Protein AF-A0AAU9TTP4-F1 (afdb_monomer_lite)

Radius of gyration: 23.87 Å; chains: 1; bounding box: 58×59×67 Å

InterPro domains:
  IPR036188 FAD/NAD(P)-binding domain superfamily [G3DSA:3.50.50.60] (25-174)
  IPR036188 FAD/NAD(P)-binding domain superfamily [G3DSA:3.50.50.60] (175-225)
  IPR038884 Cilia- and flagella-associated protein 61 [PTHR21178] (28-261)

pLDDT: mean 82.34, std 16.8, range [27.64, 98.06]

Secondary structure (DSSP, 8-state):
---PPPPP--PPPTTSTT--PPPPPPPPPPPTTEE--SSHHHHHHHHHHHHHHHHHHTTSTT-SBTTBEEEEEESSHHHHHHHHHHHHTT--GGGEEEEEEPPPS-TTSPP--TTS-HHHHHHHHHHHHHTT-EEEEEEEEEEEEEETTEEEEEEEE-SS-EEEEEEEEEEEE------HHHHHHHHHTT--BSSSEEE-TTSB-SSTT-B--STTEEE-GGG--TT--GGGS-HHHHHHHHHHHHHHHH-TTTTTSTTS--TTTHHHHHHHHTT--

Organism: Euphydryas editha (NCBI:txid104508)

Structure (mmCIF, N/CA/C/O backbone):
data_AF-A0AAU9TTP4-F1
#
_entry.id   AF-A0AAU9TTP4-F1
#
loop_
_atom_site.group_PDB
_atom_site.id
_atom_site.type_symbol
_atom_site.label_atom_id
_atom_site.label_alt_id
_atom_site.label_comp_id
_atom_site.label_asym_id
_atom_site.label_entity_id
_atom_site.label_seq_id
_atom_site.pdbx_PDB_ins_code
_atom_site.Cartn_x
_atom_site.Cartn_y
_atom_site.Cartn_z
_atom_site.occupancy
_atom_site.B_iso_or_equiv
_atom_site.auth_seq_id
_atom_site.auth_comp_id
_atom_site.auth_asym_id
_atom_site.auth_atom_id
_atom_site.pdbx_PDB_model_num
ATOM 1 N N . MET A 1 1 ? 5.537 41.421 -28.639 1.00 40.50 1 MET A N 1
ATOM 2 C CA . MET A 1 1 ? 5.746 40.939 -27.256 1.00 40.50 1 MET A CA 1
ATOM 3 C C . MET A 1 1 ? 7.090 40.218 -27.230 1.00 40.50 1 MET A C 1
ATOM 5 O O . MET A 1 1 ? 7.222 39.185 -27.869 1.00 40.50 1 MET A O 1
ATOM 9 N N . ILE A 1 2 ? 8.128 40.834 -26.660 1.00 37.59 2 ILE A N 1
ATOM 10 C CA . ILE A 1 2 ? 9.509 40.324 -26.729 1.00 37.59 2 ILE A CA 1
ATOM 11 C C . ILE A 1 2 ? 9.681 39.268 -25.633 1.00 37.59 2 ILE A C 1
ATOM 13 O O . ILE A 1 2 ? 9.653 39.599 -24.449 1.00 37.59 2 ILE A O 1
ATOM 17 N N . ILE A 1 3 ? 9.834 38.003 -26.025 1.00 46.97 3 ILE A N 1
ATOM 18 C CA . ILE A 1 3 ? 10.115 36.896 -25.104 1.00 46.97 3 ILE A CA 1
ATOM 19 C C . ILE A 1 3 ? 11.542 37.085 -24.577 1.00 46.97 3 ILE A C 1
ATOM 21 O O . ILE A 1 3 ? 12.516 36.937 -25.317 1.00 46.97 3 ILE A O 1
ATOM 25 N N . ARG A 1 4 ? 11.680 37.451 -23.299 1.00 46.69 4 ARG A N 1
ATOM 26 C CA . ARG A 1 4 ? 12.986 37.510 -22.631 1.00 46.69 4 ARG A CA 1
ATOM 27 C C . ARG A 1 4 ? 13.498 36.082 -22.449 1.00 46.69 4 ARG A C 1
ATOM 29 O O . ARG A 1 4 ? 12.871 35.295 -21.745 1.00 46.69 4 ARG A O 1
ATOM 36 N N . LYS A 1 5 ? 14.637 35.751 -23.068 1.00 50.56 5 LYS A N 1
ATOM 37 C CA . LYS A 1 5 ? 15.370 34.513 -22.768 1.00 50.56 5 LYS A CA 1
ATOM 38 C C . LYS A 1 5 ? 15.702 34.501 -21.272 1.00 50.56 5 LYS A C 1
ATOM 40 O O . LYS A 1 5 ? 16.297 35.455 -20.769 1.00 50.56 5 LYS A O 1
ATOM 45 N N . GLY A 1 6 ? 15.286 33.447 -20.568 1.00 51.38 6 GLY A N 1
ATOM 46 C CA . GLY A 1 6 ? 15.686 33.212 -19.182 1.00 51.38 6 GLY A CA 1
ATOM 47 C C . GLY A 1 6 ? 17.210 33.153 -19.068 1.00 51.38 6 GLY A C 1
ATOM 48 O O . GLY A 1 6 ? 17.890 32.749 -20.014 1.00 51.38 6 GLY A O 1
ATOM 49 N N . LYS A 1 7 ? 17.755 33.599 -17.931 1.00 55.38 7 LYS A N 1
ATOM 50 C CA . LYS A 1 7 ? 19.196 33.509 -17.660 1.00 55.38 7 LYS A CA 1
ATOM 51 C C . LYS A 1 7 ? 19.642 32.040 -17.778 1.00 55.38 7 LYS A C 1
ATOM 53 O O . LYS A 1 7 ? 18.901 31.170 -17.318 1.00 55.38 7 LYS A O 1
ATOM 58 N N . PRO A 1 8 ? 20.811 31.747 -18.372 1.00 53.69 8 PRO A N 1
ATOM 59 C CA . PRO A 1 8 ? 21.316 30.381 -18.437 1.00 53.69 8 PRO A CA 1
ATOM 60 C C . PRO A 1 8 ? 21.482 29.838 -17.013 1.00 53.69 8 PRO A C 1
ATOM 62 O O . PRO A 1 8 ? 22.078 30.498 -16.161 1.00 53.69 8 PRO A O 1
ATOM 65 N N . CYS A 1 9 ? 20.929 28.655 -16.737 1.00 54.91 9 CYS A N 1
ATOM 66 C CA . CYS A 1 9 ? 21.181 27.963 -15.479 1.00 54.91 9 CYS A CA 1
ATOM 67 C C . CYS A 1 9 ? 22.683 27.679 -15.376 1.00 54.91 9 CYS A C 1
ATOM 69 O O . CYS A 1 9 ? 23.208 26.865 -16.135 1.00 54.91 9 CYS A O 1
ATOM 71 N N . HIS A 1 10 ? 23.373 28.332 -14.440 1.00 58.38 10 HIS A N 1
ATOM 72 C CA . HIS A 1 10 ? 24.718 27.932 -14.041 1.00 58.38 10 HIS A CA 1
ATOM 73 C C . HIS A 1 10 ? 24.619 26.583 -13.322 1.00 58.38 10 HIS A C 1
ATOM 75 O O . HIS A 1 10 ? 24.378 26.528 -12.120 1.00 58.38 10 HIS A O 1
ATOM 81 N N . ARG A 1 11 ? 24.740 25.486 -14.072 1.00 60.28 11 ARG A N 1
ATOM 82 C CA . ARG A 1 11 ? 24.902 24.148 -13.498 1.00 60.28 11 ARG A CA 1
ATOM 83 C C . ARG A 1 11 ? 26.380 23.953 -13.173 1.00 60.28 11 ARG A C 1
ATOM 85 O O . ARG A 1 11 ? 27.219 24.042 -14.065 1.00 60.28 11 ARG A O 1
ATOM 92 N N . ILE A 1 12 ? 26.687 23.742 -11.898 1.00 70.38 12 ILE A N 1
ATOM 93 C CA . ILE A 1 12 ? 28.012 23.305 -11.451 1.00 70.38 12 ILE A CA 1
ATOM 94 C C . ILE A 1 12 ? 28.117 21.815 -11.796 1.00 70.38 12 ILE A C 1
ATOM 96 O O . ILE A 1 12 ? 27.182 21.064 -11.525 1.00 70.38 12 ILE A O 1
ATOM 100 N N . LEU A 1 13 ? 29.210 21.402 -12.439 1.00 72.06 13 LEU A N 1
ATOM 101 C CA . LEU A 1 13 ? 29.448 19.989 -12.737 1.00 72.06 13 LEU A CA 1
ATOM 102 C C . LEU A 1 13 ? 29.728 19.211 -11.440 1.00 72.06 13 LEU A C 1
ATOM 104 O O . LEU A 1 13 ? 30.325 19.753 -10.513 1.00 72.06 13 LEU A O 1
ATOM 108 N N . MET A 1 14 ? 29.292 17.951 -11.371 1.00 68.12 14 MET A N 1
ATOM 109 C CA . MET A 1 14 ? 29.406 17.115 -10.163 1.00 68.12 14 MET A CA 1
ATOM 110 C C . MET A 1 14 ? 30.851 16.797 -9.755 1.00 68.12 14 MET A C 1
ATOM 112 O O . MET A 1 14 ? 31.112 16.518 -8.591 1.00 68.12 14 MET A O 1
ATOM 116 N N . ASP A 1 15 ? 31.785 16.837 -10.702 1.00 76.06 15 ASP A N 1
ATOM 117 C CA . ASP A 1 15 ? 33.225 16.664 -10.488 1.00 76.06 15 ASP A CA 1
ATOM 118 C C . ASP A 1 15 ? 33.900 17.925 -9.916 1.00 76.06 15 ASP A C 1
ATOM 120 O O . ASP A 1 15 ? 35.067 17.890 -9.519 1.00 76.06 15 ASP A O 1
ATOM 124 N N . ASN A 1 16 ? 33.177 19.046 -9.834 1.00 79.69 16 ASN A N 1
ATOM 125 C CA . ASN A 1 16 ? 33.681 20.269 -9.232 1.00 79.69 16 ASN A CA 1
ATOM 126 C C . ASN A 1 16 ? 33.748 20.123 -7.698 1.00 79.69 16 ASN A C 1
ATOM 128 O O . ASN A 1 16 ? 32.723 19.867 -7.072 1.00 79.69 16 ASN A O 1
ATOM 132 N N . PRO A 1 17 ? 34.895 20.389 -7.049 1.00 78.50 17 PRO A N 1
ATOM 133 C CA . PRO A 1 17 ? 35.046 20.256 -5.595 1.00 78.50 17 PRO A CA 1
ATOM 134 C C . PRO A 1 17 ? 34.154 21.203 -4.767 1.00 78.50 17 PRO A C 1
ATOM 136 O O . PRO A 1 17 ? 34.013 21.017 -3.561 1.00 78.50 17 PRO A O 1
ATOM 139 N N . ILE A 1 18 ? 33.562 22.230 -5.389 1.00 80.94 18 ILE A N 1
ATOM 140 C CA . ILE A 1 18 ? 32.607 23.156 -4.755 1.00 80.94 18 ILE A CA 1
ATOM 141 C C . ILE A 1 18 ? 31.171 22.605 -4.819 1.00 80.94 18 ILE A C 1
ATOM 143 O O . ILE A 1 18 ? 30.306 23.064 -4.069 1.00 80.94 18 ILE A O 1
ATOM 147 N N . TYR A 1 19 ? 30.900 21.630 -5.696 1.00 76.38 19 TYR A N 1
ATOM 148 C CA . TYR A 1 19 ? 29.590 20.999 -5.797 1.00 76.38 19 TYR A CA 1
ATOM 149 C C . TYR A 1 19 ? 29.235 20.341 -4.464 1.00 76.38 19 TYR A C 1
ATOM 151 O O . TYR A 1 19 ? 29.935 19.462 -3.961 1.00 76.38 19 TYR A O 1
ATOM 159 N N . LYS A 1 20 ? 28.119 20.780 -3.890 1.00 72.00 20 LYS A N 1
ATOM 160 C CA . LYS A 1 20 ? 27.463 20.090 -2.789 1.00 72.00 20 LYS A CA 1
ATOM 161 C C . LYS A 1 20 ? 26.149 19.557 -3.339 1.00 72.00 20 LYS A C 1
ATOM 163 O O . LYS A 1 20 ? 25.379 20.369 -3.853 1.00 72.00 20 LYS A O 1
ATOM 168 N N . PRO A 1 21 ? 25.897 18.241 -3.266 1.00 67.81 21 PRO A N 1
ATOM 169 C CA . PRO A 1 21 ? 24.609 17.713 -3.670 1.00 67.81 21 PRO A CA 1
ATOM 170 C C . PRO A 1 21 ? 23.530 18.334 -2.789 1.00 67.81 21 PRO A C 1
ATOM 172 O O . PRO A 1 21 ? 23.734 18.528 -1.586 1.00 67.81 21 PRO A O 1
ATOM 175 N N . ASP A 1 22 ? 22.380 18.630 -3.386 1.00 71.31 22 ASP A N 1
ATOM 176 C CA . ASP A 1 22 ? 21.230 19.079 -2.615 1.00 71.31 22 ASP A CA 1
ATOM 177 C C . ASP A 1 22 ? 20.896 18.006 -1.568 1.00 71.31 22 ASP A C 1
ATOM 179 O O . ASP A 1 22 ? 20.974 16.802 -1.829 1.00 71.31 22 ASP A O 1
ATOM 183 N N . PHE A 1 23 ? 20.568 18.406 -0.347 1.00 72.69 23 PHE A N 1
ATOM 184 C CA . PHE A 1 23 ? 20.188 17.440 0.678 1.00 72.69 23 PHE A CA 1
ATOM 185 C C . PHE A 1 23 ? 18.698 17.129 0.537 1.00 72.69 23 PHE A C 1
ATOM 187 O O . PHE A 1 23 ? 17.878 18.049 0.499 1.00 72.69 23 PHE A O 1
ATOM 194 N N . VAL A 1 24 ? 18.333 15.846 0.470 1.00 75.00 24 VAL A N 1
ATOM 195 C CA . VAL A 1 24 ? 16.929 15.453 0.645 1.00 75.00 24 VAL A CA 1
ATOM 196 C C . VAL A 1 24 ? 16.609 15.673 2.120 1.00 75.00 24 VAL A C 1
ATOM 198 O O . VAL A 1 24 ? 17.272 15.053 2.952 1.00 75.00 24 VAL A O 1
ATOM 201 N N . PRO A 1 25 ? 15.656 16.554 2.481 1.00 75.00 25 PRO A N 1
ATOM 202 C CA . PRO A 1 25 ? 15.281 16.719 3.878 1.00 75.00 25 PRO A CA 1
ATOM 203 C C . PRO A 1 25 ? 14.884 15.360 4.451 1.00 75.00 25 PRO A C 1
ATOM 205 O O . PRO A 1 25 ? 14.259 14.551 3.761 1.00 75.00 25 PRO A O 1
ATOM 208 N N . LEU A 1 26 ? 15.255 15.110 5.709 1.00 70.06 26 LEU A N 1
ATOM 209 C CA . LEU A 1 26 ? 14.842 13.884 6.381 1.00 70.06 26 LEU A CA 1
ATOM 210 C C . LEU A 1 26 ? 13.313 13.785 6.306 1.00 70.06 26 LEU A C 1
ATOM 212 O O . LEU A 1 26 ? 12.636 14.789 6.565 1.00 70.06 26 LEU A O 1
ATOM 216 N N . PRO A 1 27 ? 12.763 12.617 5.926 1.00 67.44 27 PRO A N 1
ATOM 217 C CA . PRO A 1 27 ? 11.325 12.441 5.934 1.00 67.44 27 PRO A CA 1
ATOM 218 C C . PRO A 1 27 ? 10.801 12.743 7.345 1.00 67.44 27 PRO A C 1
ATOM 220 O O . PRO A 1 27 ? 11.483 12.429 8.327 1.00 67.44 27 PRO A O 1
ATOM 223 N N . PRO A 1 28 ? 9.625 13.384 7.462 1.00 71.06 28 PRO A N 1
ATOM 224 C CA . PRO A 1 28 ? 9.040 13.661 8.764 1.00 71.06 28 PRO A CA 1
ATOM 225 C C . PRO A 1 28 ? 8.893 12.353 9.540 1.00 71.06 28 PRO A C 1
ATOM 227 O O . PRO A 1 28 ? 8.556 11.315 8.964 1.00 71.06 28 PRO A O 1
ATOM 230 N N . GLU A 1 29 ? 9.162 12.404 10.843 1.00 77.75 29 GLU A N 1
ATOM 231 C CA . GLU A 1 29 ? 9.023 11.234 11.699 1.00 77.75 29 GLU A CA 1
ATOM 232 C C . GLU A 1 29 ? 7.564 10.765 11.666 1.00 77.75 29 GLU A C 1
ATOM 234 O O . GLU A 1 29 ? 6.636 11.516 11.983 1.00 77.75 29 GLU A O 1
ATOM 239 N N . MET A 1 30 ? 7.359 9.536 11.192 1.00 86.50 30 MET A N 1
ATOM 240 C CA . MET A 1 30 ? 6.028 8.956 11.077 1.00 86.50 30 MET A CA 1
ATOM 241 C C . MET A 1 30 ? 5.478 8.699 12.487 1.00 86.50 30 MET A C 1
ATOM 243 O O . MET A 1 30 ? 6.222 8.188 13.332 1.00 86.50 30 MET A O 1
ATOM 247 N N . PRO A 1 31 ? 4.193 8.989 12.761 1.00 93.31 31 PRO A N 1
ATOM 248 C CA . PRO A 1 31 ? 3.622 8.728 14.075 1.00 93.31 31 PRO A CA 1
ATOM 249 C C . PRO A 1 31 ? 3.743 7.250 14.451 1.00 93.31 31 PRO A C 1
ATOM 251 O O . PRO A 1 31 ? 3.636 6.362 13.604 1.00 93.31 31 PRO A O 1
ATOM 254 N N . GLU A 1 32 ? 3.923 6.967 15.738 1.00 93.00 32 GLU A N 1
ATOM 255 C CA . GLU A 1 32 ? 4.250 5.630 16.225 1.00 93.00 32 GLU A CA 1
ATOM 256 C C . GLU A 1 32 ? 3.178 4.595 15.854 1.00 93.00 32 GLU A C 1
ATOM 258 O O . GLU A 1 32 ? 3.495 3.456 15.509 1.00 93.00 32 GLU A O 1
ATOM 263 N N . ASN A 1 33 ? 1.906 4.977 15.895 1.00 95.06 33 ASN A N 1
ATOM 264 C CA . ASN A 1 33 ? 0.796 4.082 15.598 1.00 95.06 33 ASN A CA 1
ATOM 265 C C . ASN A 1 33 ? 0.387 4.063 14.120 1.00 95.06 33 ASN A C 1
ATOM 267 O O . ASN A 1 33 ? -0.651 3.485 13.805 1.00 95.06 33 ASN A O 1
ATOM 271 N N . VAL A 1 34 ? 1.171 4.668 13.226 1.00 95.31 34 VAL A N 1
ATOM 272 C CA . VAL A 1 34 ? 0.976 4.576 11.777 1.00 95.31 34 VAL A CA 1
ATOM 273 C C . VAL A 1 34 ? 1.934 3.530 11.212 1.00 95.31 34 VAL A C 1
ATOM 275 O O . VAL A 1 34 ? 3.129 3.515 11.503 1.00 95.31 34 VAL A O 1
ATOM 278 N N . MET A 1 35 ? 1.387 2.616 10.422 1.00 94.81 35 MET A N 1
ATOM 279 C CA . MET A 1 35 ? 2.056 1.441 9.883 1.00 94.81 35 MET A CA 1
ATOM 280 C C . MET A 1 35 ? 1.926 1.474 8.363 1.00 94.81 35 MET A C 1
ATOM 282 O O . MET A 1 35 ? 0.823 1.431 7.819 1.00 94.81 35 MET A O 1
ATOM 286 N N . VAL A 1 36 ? 3.068 1.560 7.688 1.00 92.62 36 VAL A N 1
ATOM 287 C CA . VAL A 1 36 ? 3.181 1.473 6.230 1.00 92.62 36 VAL A CA 1
ATOM 288 C C . VAL A 1 36 ? 3.906 0.172 5.922 1.00 92.62 36 VAL A C 1
ATOM 290 O O . VAL A 1 36 ? 4.939 -0.108 6.528 1.00 92.62 36 VAL A O 1
ATOM 293 N N . ILE A 1 37 ? 3.335 -0.637 5.033 1.00 92.12 37 ILE A N 1
ATOM 294 C CA . ILE A 1 37 ? 3.842 -1.972 4.717 1.00 92.12 37 ILE A CA 1
ATOM 295 C C . ILE A 1 37 ? 4.167 -2.030 3.230 1.00 92.12 37 ILE A C 1
ATOM 297 O O . ILE A 1 37 ? 3.271 -2.030 2.391 1.00 92.12 37 ILE A O 1
ATOM 301 N N . ASN A 1 38 ? 5.456 -2.128 2.923 1.00 87.00 38 ASN A N 1
ATOM 302 C CA . ASN A 1 38 ? 5.996 -2.343 1.583 1.00 87.00 38 ASN A CA 1
ATOM 303 C C . ASN A 1 38 ? 6.773 -3.664 1.471 1.00 87.00 38 ASN A C 1
ATOM 305 O O . ASN A 1 38 ? 7.176 -4.050 0.376 1.00 87.00 38 ASN A O 1
ATOM 309 N N . SER A 1 39 ? 6.996 -4.372 2.582 1.00 89.31 39 SER A N 1
ATOM 310 C CA . SER A 1 39 ? 7.676 -5.670 2.593 1.00 89.31 39 SER A CA 1
ATOM 311 C C . SER A 1 39 ? 7.136 -6.611 3.668 1.00 89.31 39 SER A C 1
ATOM 313 O O . SER A 1 39 ? 6.549 -6.191 4.666 1.00 89.31 39 SER A O 1
ATOM 315 N N . LEU A 1 40 ? 7.410 -7.909 3.510 1.00 89.69 40 LEU A N 1
ATOM 316 C CA . LEU A 1 40 ? 7.083 -8.920 4.519 1.00 89.69 40 LEU A CA 1
ATOM 317 C C . LEU A 1 40 ? 7.810 -8.671 5.854 1.00 89.69 40 LEU A C 1
ATOM 319 O O . LEU A 1 40 ? 7.284 -8.974 6.927 1.00 89.69 40 LEU A O 1
ATOM 323 N N . TYR A 1 41 ? 9.023 -8.116 5.806 1.00 92.19 41 TYR A N 1
ATOM 324 C CA . TYR A 1 41 ? 9.765 -7.751 7.010 1.00 92.19 41 TYR A CA 1
ATOM 325 C C . TYR A 1 41 ? 9.049 -6.641 7.788 1.00 92.19 41 TYR A C 1
ATOM 327 O O . TYR A 1 41 ? 8.823 -6.783 8.992 1.00 92.19 41 TYR A O 1
ATOM 335 N N . GLU A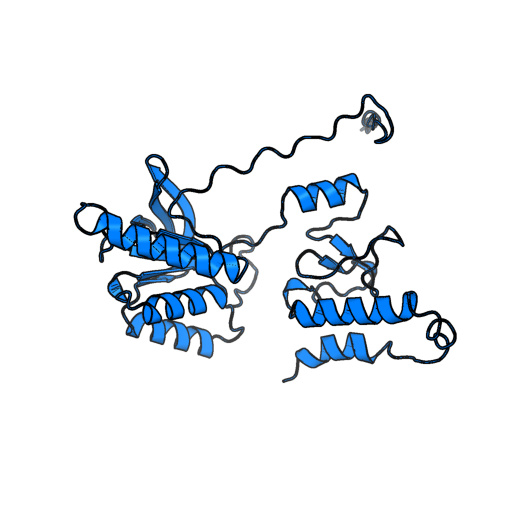 1 42 ? 8.638 -5.577 7.092 1.00 92.19 42 GLU A N 1
ATOM 336 C CA . GLU A 1 42 ? 7.863 -4.478 7.675 1.00 92.19 42 GLU A CA 1
ATOM 337 C C . GLU A 1 42 ? 6.520 -4.965 8.209 1.00 92.19 42 GLU A C 1
ATOM 339 O O . GLU A 1 42 ? 6.184 -4.644 9.344 1.00 92.19 42 GLU A O 1
ATOM 344 N N . ALA A 1 43 ? 5.804 -5.816 7.466 1.00 93.50 43 ALA A N 1
ATOM 345 C CA . ALA A 1 43 ? 4.555 -6.417 7.928 1.00 93.50 43 ALA A CA 1
ATOM 346 C C . ALA A 1 43 ? 4.739 -7.111 9.287 1.00 93.50 43 ALA A C 1
ATOM 348 O O . ALA A 1 43 ? 4.042 -6.808 10.256 1.00 93.50 43 ALA A O 1
ATOM 349 N N . ASN A 1 44 ? 5.749 -7.977 9.400 1.00 93.69 44 ASN A N 1
ATOM 350 C CA . ASN A 1 44 ? 6.058 -8.679 10.643 1.00 93.69 44 ASN A CA 1
ATOM 351 C C . ASN A 1 44 ? 6.478 -7.731 11.780 1.00 93.69 44 ASN A C 1
ATOM 353 O O . ASN A 1 44 ? 6.119 -7.949 12.941 1.00 93.69 44 ASN A O 1
ATOM 357 N N . ALA A 1 45 ? 7.246 -6.683 11.474 1.00 94.25 45 ALA A N 1
ATOM 358 C CA . ALA A 1 45 ? 7.638 -5.676 12.455 1.00 94.25 45 ALA A CA 1
ATOM 359 C C . ALA A 1 45 ? 6.428 -4.870 12.961 1.00 94.25 45 ALA A C 1
ATOM 361 O O . ALA A 1 45 ? 6.272 -4.703 14.172 1.00 94.25 45 ALA A O 1
ATOM 362 N N . CYS A 1 46 ? 5.543 -4.441 12.058 1.00 95.12 46 CYS A N 1
ATOM 363 C CA . CYS A 1 46 ? 4.305 -3.730 12.367 1.00 95.12 46 CYS A CA 1
ATOM 364 C C . CYS A 1 46 ? 3.354 -4.580 13.214 1.00 95.12 46 CYS A C 1
ATOM 366 O O . CYS A 1 46 ? 2.828 -4.082 14.205 1.00 95.12 46 CYS A O 1
ATOM 368 N N . LEU A 1 47 ? 3.194 -5.871 12.905 1.00 94.06 47 LEU A N 1
ATOM 369 C CA . LEU A 1 47 ? 2.363 -6.776 13.705 1.00 94.06 47 LEU A CA 1
ATOM 370 C C . LEU A 1 47 ? 2.904 -6.956 15.128 1.00 94.06 47 LEU A C 1
ATOM 372 O O . LEU A 1 47 ? 2.153 -6.839 16.096 1.00 94.06 47 LEU A O 1
ATOM 376 N N . ARG A 1 48 ? 4.218 -7.162 15.292 1.00 94.75 48 ARG A N 1
ATOM 377 C CA . ARG A 1 48 ? 4.836 -7.220 16.631 1.00 94.75 48 ARG A CA 1
ATOM 378 C C . ARG A 1 48 ? 4.648 -5.914 17.400 1.00 94.75 48 ARG A C 1
ATOM 380 O O . ARG A 1 48 ? 4.345 -5.943 18.592 1.00 94.75 48 ARG A O 1
ATOM 387 N N . LYS A 1 49 ? 4.798 -4.775 16.719 1.00 95.19 49 LYS A N 1
ATOM 388 C CA . LYS A 1 49 ? 4.572 -3.446 17.297 1.00 95.19 49 LYS A CA 1
ATOM 389 C C . LYS A 1 49 ? 3.121 -3.274 17.748 1.00 95.19 49 LYS A C 1
ATOM 391 O O . LYS A 1 49 ? 2.897 -2.854 18.879 1.00 95.19 49 LYS A O 1
ATOM 396 N N . LEU A 1 50 ? 2.155 -3.664 16.916 1.00 95.81 50 LEU A N 1
ATOM 397 C CA . LEU A 1 50 ? 0.733 -3.638 17.248 1.00 95.81 50 LEU A CA 1
ATOM 398 C C . LEU A 1 50 ? 0.441 -4.466 18.505 1.00 95.81 50 LEU A C 1
ATOM 400 O O . LEU A 1 50 ? -0.190 -3.968 19.434 1.00 95.81 50 LEU A O 1
ATOM 404 N N . MET A 1 51 ? 0.944 -5.701 18.567 1.00 94.69 51 MET A N 1
ATOM 405 C CA . MET A 1 51 ? 0.742 -6.577 19.726 1.00 94.69 51 MET A CA 1
ATOM 406 C C . MET A 1 51 ? 1.337 -5.988 21.007 1.00 94.69 51 MET A C 1
ATOM 408 O O . MET A 1 51 ? 0.695 -6.027 22.060 1.00 94.69 51 MET A O 1
ATOM 412 N N . ARG A 1 52 ? 2.526 -5.379 20.914 1.00 94.19 52 ARG A N 1
ATOM 413 C CA . ARG A 1 52 ? 3.137 -4.654 22.032 1.00 94.19 52 ARG A CA 1
ATOM 414 C C . ARG A 1 52 ? 2.238 -3.507 22.501 1.00 94.19 52 ARG A C 1
ATOM 416 O O . ARG A 1 52 ? 1.883 -3.473 23.676 1.00 94.19 52 ARG A O 1
ATOM 423 N N . MET A 1 53 ? 1.773 -2.657 21.586 1.00 93.56 53 MET A N 1
ATOM 424 C CA . MET A 1 53 ? 0.877 -1.541 21.915 1.00 93.56 53 MET A CA 1
ATOM 425 C C . MET A 1 53 ? -0.427 -2.009 22.573 1.00 93.56 53 MET A C 1
ATOM 427 O O . MET A 1 53 ? -0.891 -1.399 23.538 1.00 93.56 53 MET A O 1
ATOM 431 N N . ILE A 1 54 ? -1.031 -3.094 22.074 1.00 94.12 54 ILE A N 1
ATOM 432 C CA . ILE A 1 54 ? -2.243 -3.677 22.668 1.00 94.12 54 ILE A CA 1
ATOM 433 C C . ILE A 1 54 ? -1.956 -4.118 24.106 1.00 94.12 54 ILE A C 1
ATOM 435 O O . ILE A 1 54 ? -2.762 -3.850 24.992 1.00 94.12 54 ILE A O 1
ATOM 439 N N . SER A 1 55 ? -0.809 -4.755 24.360 1.00 91.94 55 SER A N 1
ATOM 440 C CA . SER A 1 55 ? -0.437 -5.216 25.702 1.00 91.94 55 SER A CA 1
ATOM 441 C C . SER A 1 55 ? -0.190 -4.072 26.694 1.00 91.94 55 SER A C 1
ATOM 443 O O . SER A 1 55 ? -0.677 -4.137 27.821 1.00 91.94 55 SER A O 1
ATOM 445 N N . GLU A 1 56 ? 0.482 -3.003 26.263 1.00 89.81 56 GLU A N 1
ATOM 446 C CA . GLU A 1 56 ? 0.846 -1.848 27.098 1.00 89.81 56 GLU A CA 1
ATOM 447 C C . GLU A 1 56 ? -0.368 -0.986 27.469 1.00 89.81 56 GLU A C 1
ATOM 449 O O . GLU A 1 56 ? -0.402 -0.354 28.524 1.00 89.81 56 GLU A O 1
ATOM 454 N N . THR A 1 57 ? -1.391 -0.963 26.614 1.00 85.88 57 THR A N 1
ATOM 455 C CA . THR A 1 57 ? -2.556 -0.084 26.777 1.00 85.88 57 THR A CA 1
ATOM 456 C C . THR A 1 57 ? -3.765 -0.755 27.424 1.00 85.88 57 THR A C 1
ATOM 458 O O . THR A 1 57 ? -4.760 -0.068 27.639 1.00 85.88 57 THR A O 1
ATOM 461 N N . LYS A 1 58 ? -3.697 -2.045 27.801 1.00 79.75 58 LYS A N 1
ATOM 462 C CA . LYS A 1 58 ? -4.833 -2.799 28.381 1.00 79.75 58 LYS A CA 1
ATOM 463 C C . LYS A 1 58 ? -5.518 -2.112 29.571 1.00 79.75 58 LYS A C 1
ATOM 465 O O . LYS A 1 58 ? -6.724 -2.264 29.722 1.00 79.75 58 LYS A O 1
ATOM 470 N N . ASN A 1 59 ? -4.772 -1.354 30.376 1.00 77.00 59 ASN A N 1
ATOM 471 C CA . ASN A 1 59 ? -5.276 -0.700 31.592 1.00 77.00 59 ASN A CA 1
ATOM 472 C C . ASN A 1 59 ? -5.442 0.826 31.457 1.00 77.00 59 ASN A C 1
ATOM 474 O O . ASN A 1 59 ? -5.742 1.494 32.443 1.00 77.00 59 ASN A O 1
ATOM 478 N N . ASN A 1 60 ? -5.235 1.385 30.261 1.00 80.31 60 ASN A N 1
ATOM 479 C CA . ASN A 1 60 ? -5.319 2.823 30.005 1.00 80.31 60 ASN A CA 1
ATOM 480 C C . ASN A 1 60 ? -6.618 3.189 29.278 1.00 80.31 60 ASN A C 1
ATOM 482 O O . ASN A 1 60 ? -7.208 2.374 28.574 1.00 80.31 60 ASN A O 1
ATOM 486 N N . SER A 1 61 ? -7.014 4.461 29.364 1.00 73.44 61 SER A N 1
ATOM 487 C CA . SER A 1 61 ? -8.178 5.002 28.643 1.00 73.44 61 SER A CA 1
ATOM 488 C C . SER A 1 61 ? -8.055 4.920 27.113 1.00 73.44 61 SER A C 1
ATOM 490 O O . SER A 1 61 ? -9.063 4.969 26.419 1.00 73.44 61 SER A O 1
ATOM 492 N N . ASN A 1 62 ? -6.835 4.765 26.586 1.00 80.25 62 ASN A N 1
ATOM 493 C CA . ASN A 1 62 ? -6.537 4.668 25.151 1.00 80.25 62 ASN A CA 1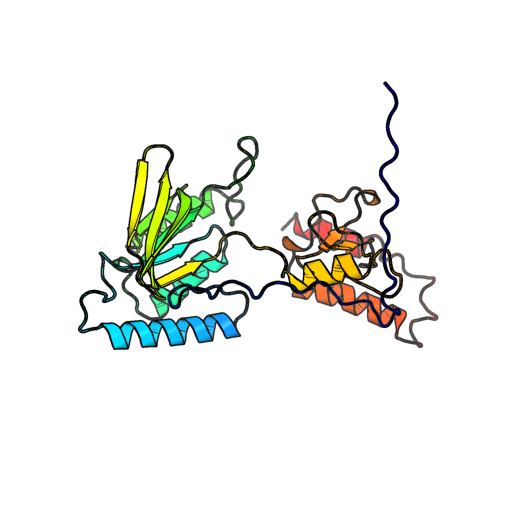
ATOM 494 C C . ASN A 1 62 ? -6.377 3.213 24.668 1.00 80.25 62 ASN A C 1
ATOM 496 O O . ASN A 1 62 ? -5.626 2.955 23.718 1.00 80.25 62 ASN A O 1
ATOM 500 N N . CYS A 1 63 ? -7.026 2.262 25.342 1.00 89.06 63 CYS A N 1
ATOM 501 C CA . CYS A 1 63 ? -7.019 0.855 24.960 1.00 89.06 63 CYS A CA 1
ATOM 502 C C . CYS A 1 63 ? -7.755 0.623 23.631 1.00 89.06 63 CYS A C 1
ATOM 504 O O . CYS A 1 63 ? -8.550 1.450 23.168 1.00 89.06 63 CYS A O 1
ATOM 506 N N . LEU A 1 64 ? -7.460 -0.514 23.002 1.00 94.00 64 LEU A N 1
ATOM 507 C CA . LEU A 1 64 ? -8.167 -0.974 21.814 1.00 94.00 64 LEU A CA 1
ATOM 508 C C . LEU A 1 64 ? -9.620 -1.298 22.186 1.00 94.00 64 LEU A C 1
ATOM 510 O O . LEU A 1 64 ? -9.872 -2.162 23.024 1.00 94.00 64 LEU A O 1
ATOM 514 N N . SER A 1 65 ? -10.574 -0.630 21.547 1.00 93.06 65 SER A N 1
ATOM 515 C CA . SER A 1 65 ? -12.003 -0.800 21.827 1.00 93.06 65 SER A CA 1
ATOM 516 C C . SER A 1 65 ? -12.852 -0.508 20.592 1.00 93.06 65 SER A C 1
ATOM 518 O O . SER A 1 65 ? -12.350 -0.075 19.555 1.00 93.06 65 SER A O 1
ATOM 520 N N . GLU A 1 66 ? -14.166 -0.679 20.714 1.00 90.12 66 GLU A N 1
ATOM 521 C CA . GLU A 1 66 ? -15.110 -0.263 19.677 1.00 90.12 66 GLU A CA 1
ATOM 522 C C . GLU A 1 66 ? -15.133 1.266 19.469 1.00 90.12 66 GLU A C 1
ATOM 524 O O . GLU A 1 66 ? -15.625 1.748 18.457 1.00 90.12 66 GLU A O 1
ATOM 529 N N . TYR A 1 67 ? -14.584 2.066 20.376 1.00 91.12 67 TYR A N 1
ATOM 530 C CA . TYR A 1 67 ? -14.516 3.522 20.204 1.00 91.12 67 TYR A CA 1
ATOM 531 C C . TYR A 1 67 ? -13.105 4.006 19.868 1.00 91.12 67 TYR A C 1
ATOM 533 O O . TYR A 1 67 ? -12.895 5.203 19.724 1.00 91.12 67 TYR A O 1
ATOM 541 N N . ASN A 1 68 ? -12.141 3.089 19.751 1.00 94.62 68 ASN A N 1
ATOM 542 C CA . ASN A 1 68 ? -10.745 3.369 19.445 1.00 94.62 68 ASN A CA 1
ATOM 543 C C . ASN A 1 68 ? -10.154 2.169 18.697 1.00 94.62 68 ASN A C 1
ATOM 545 O O . ASN A 1 68 ? -9.632 1.237 19.311 1.00 94.62 68 ASN A O 1
ATOM 549 N N . GLN A 1 69 ? -10.322 2.168 17.376 1.00 96.12 69 GLN A N 1
ATOM 550 C CA . GLN A 1 69 ? -10.175 0.983 16.532 1.00 96.12 69 GLN A CA 1
ATOM 551 C C . GLN A 1 69 ? -8.836 0.939 15.797 1.00 96.12 69 GLN A C 1
ATOM 553 O O . GLN A 1 69 ? -8.172 1.959 15.612 1.00 96.12 69 GLN A O 1
ATOM 558 N N . ILE A 1 70 ? -8.462 -0.244 15.317 1.00 97.94 70 ILE A N 1
ATOM 559 C CA . ILE A 1 70 ? -7.422 -0.384 14.298 1.00 97.94 70 ILE A CA 1
ATOM 560 C C . ILE A 1 70 ? -8.046 -0.027 12.954 1.00 97.94 70 ILE A C 1
ATOM 562 O O . ILE A 1 70 ? -8.994 -0.675 12.514 1.00 97.94 70 ILE A O 1
ATOM 566 N N . VAL A 1 71 ? -7.521 1.011 12.315 1.00 98.00 71 VAL A N 1
ATOM 567 C CA . VAL A 1 71 ? -7.997 1.484 11.023 1.00 98.00 71 VAL A CA 1
ATOM 568 C C . VAL A 1 71 ? -7.125 0.905 9.918 1.00 98.00 71 VAL A C 1
ATOM 570 O O . VAL A 1 71 ? -5.907 1.061 9.940 1.00 98.00 71 VAL A O 1
ATOM 573 N N . VAL A 1 72 ? -7.744 0.267 8.932 1.00 97.56 72 VAL A N 1
ATOM 574 C CA . VAL A 1 72 ? -7.104 -0.143 7.681 1.00 97.56 72 VAL A CA 1
ATOM 575 C C . VAL A 1 72 ? -7.613 0.783 6.586 1.00 97.56 72 VAL A C 1
ATOM 577 O O . VAL A 1 72 ? -8.804 0.795 6.291 1.00 97.56 72 VAL A O 1
ATOM 580 N N . TYR A 1 73 ? -6.727 1.585 6.008 1.00 95.81 73 TYR A N 1
ATOM 581 C CA . TYR A 1 73 ? -7.058 2.543 4.956 1.00 95.81 73 TYR A CA 1
ATOM 582 C C . TYR A 1 73 ? -6.464 2.086 3.625 1.00 95.81 73 TYR A C 1
ATOM 584 O O . TYR A 1 73 ? -5.247 1.937 3.541 1.00 95.81 73 TYR A O 1
ATOM 592 N N . GLY A 1 74 ? -7.280 1.907 2.585 1.00 93.06 74 GLY A N 1
ATOM 593 C CA . GLY A 1 74 ? -6.786 1.568 1.247 1.00 93.06 74 GLY A CA 1
ATOM 594 C C . GLY A 1 74 ? -7.825 0.941 0.321 1.00 93.06 74 GLY A C 1
ATOM 595 O O . GLY A 1 74 ? -8.889 0.518 0.760 1.00 93.06 74 GLY A O 1
ATOM 596 N N . ASP A 1 75 ? -7.498 0.893 -0.971 1.00 89.00 75 ASP A N 1
ATOM 597 C CA . ASP A 1 75 ? -8.307 0.288 -2.047 1.00 89.00 75 ASP A CA 1
ATOM 598 C C . ASP A 1 75 ? -7.436 -0.666 -2.878 1.00 89.00 75 ASP A C 1
ATOM 600 O O . ASP A 1 75 ? -7.227 -0.500 -4.079 1.00 89.00 75 ASP A O 1
ATOM 604 N N . CYS A 1 76 ? -6.801 -1.617 -2.199 1.00 89.38 76 CYS A N 1
ATOM 605 C CA . CYS A 1 76 ? -5.912 -2.595 -2.812 1.00 89.38 76 CYS A CA 1
ATOM 606 C C . CYS A 1 76 ? -6.064 -3.951 -2.119 1.00 89.38 76 CYS A C 1
ATOM 608 O O . CYS A 1 76 ? -6.584 -4.034 -1.004 1.00 89.38 76 CYS A O 1
ATOM 610 N N . ILE A 1 77 ? -5.622 -5.024 -2.775 1.00 90.81 77 ILE A N 1
ATOM 611 C CA . ILE A 1 77 ? -5.759 -6.395 -2.259 1.00 90.81 77 ILE A CA 1
ATOM 612 C C . ILE A 1 77 ? -5.031 -6.538 -0.913 1.00 90.81 77 ILE A C 1
ATOM 614 O O . ILE A 1 77 ? -5.531 -7.187 0.003 1.00 90.81 77 ILE A O 1
ATOM 618 N N . GLU A 1 78 ? -3.894 -5.859 -0.751 1.00 92.19 78 GLU A N 1
ATOM 619 C CA . GLU A 1 78 ? -3.087 -5.862 0.470 1.00 92.19 78 GLU A CA 1
ATOM 620 C C . GLU A 1 78 ? -3.859 -5.340 1.695 1.00 92.19 78 GLU A C 1
ATOM 622 O O . GLU A 1 78 ? -3.642 -5.832 2.803 1.00 92.19 78 GLU A O 1
ATOM 627 N N . ALA A 1 79 ? -4.806 -4.412 1.512 1.00 94.62 79 ALA A N 1
ATOM 628 C CA . ALA A 1 79 ? -5.661 -3.936 2.598 1.00 94.62 79 ALA A CA 1
ATOM 629 C C . ALA A 1 79 ? -6.595 -5.048 3.112 1.00 94.62 79 ALA A C 1
ATOM 631 O O . ALA A 1 79 ? -6.719 -5.237 4.323 1.00 94.62 79 ALA A O 1
ATOM 632 N N . TYR A 1 80 ? -7.189 -5.844 2.217 1.00 94.81 80 TYR A N 1
ATOM 633 C CA . TYR A 1 80 ? -8.022 -6.993 2.601 1.00 94.81 80 TYR A CA 1
ATOM 634 C C . TYR A 1 80 ? -7.191 -8.111 3.231 1.00 94.81 80 TYR A C 1
ATOM 636 O O . TYR A 1 80 ? -7.602 -8.680 4.243 1.00 94.81 80 TYR A O 1
ATOM 644 N N . SER A 1 81 ? -5.991 -8.372 2.704 1.00 94.69 81 SER A N 1
ATOM 645 C CA . SER A 1 81 ? -5.034 -9.295 3.327 1.00 94.69 81 SER A CA 1
ATOM 646 C C . SER A 1 81 ? -4.653 -8.846 4.740 1.00 94.69 81 SER A C 1
ATOM 648 O O . SER A 1 81 ? -4.525 -9.673 5.640 1.00 94.69 81 SER A O 1
ATOM 650 N N . CYS A 1 82 ? -4.523 -7.536 4.971 1.00 96.56 82 CYS A N 1
ATOM 651 C CA . CYS A 1 82 ? -4.277 -6.982 6.298 1.00 96.56 82 CYS A CA 1
ATOM 652 C C . CYS A 1 82 ? -5.455 -7.225 7.248 1.00 96.56 82 CYS A C 1
ATOM 654 O O . CYS A 1 82 ? -5.232 -7.662 8.373 1.00 96.56 82 CYS A O 1
ATOM 656 N N . ILE A 1 83 ? -6.697 -7.011 6.800 1.00 97.00 83 ILE A N 1
ATOM 657 C CA . ILE A 1 83 ? -7.895 -7.318 7.599 1.00 97.00 83 ILE A CA 1
ATOM 658 C C . ILE A 1 83 ? -7.919 -8.803 7.973 1.00 97.00 83 ILE A C 1
ATOM 660 O O . ILE A 1 83 ? -8.096 -9.126 9.146 1.00 97.00 83 ILE A O 1
ATOM 664 N N . ALA A 1 84 ? -7.687 -9.698 7.009 1.00 96.38 84 ALA A N 1
ATOM 665 C CA . ALA A 1 84 ? -7.624 -11.136 7.260 1.00 96.38 84 ALA A CA 1
ATOM 666 C C . ALA A 1 84 ? -6.549 -11.485 8.302 1.00 96.38 84 ALA A C 1
ATOM 668 O O . ALA A 1 84 ? -6.847 -12.168 9.278 1.00 96.38 84 ALA A O 1
ATOM 669 N N . ALA A 1 85 ? -5.340 -10.930 8.171 1.00 96.19 85 ALA A N 1
ATOM 670 C CA . ALA A 1 85 ? -4.260 -11.142 9.133 1.00 96.19 85 ALA A CA 1
ATOM 671 C C . ALA A 1 85 ? -4.614 -10.641 10.547 1.00 96.19 85 ALA A C 1
ATOM 673 O O . ALA A 1 85 ? -4.296 -11.300 11.534 1.00 96.19 85 ALA A O 1
ATOM 674 N N . LEU A 1 86 ? -5.294 -9.495 10.675 1.00 96.94 86 LEU A N 1
ATOM 675 C CA . LEU A 1 86 ? -5.746 -8.984 11.976 1.00 96.94 86 LEU A CA 1
ATOM 676 C C . LEU A 1 86 ? -6.790 -9.912 12.618 1.00 96.94 86 LEU A C 1
ATOM 678 O O . LEU A 1 86 ? -6.735 -10.152 13.825 1.00 96.94 86 LEU A O 1
ATOM 682 N N . LEU A 1 87 ? -7.709 -10.461 11.821 1.00 96.50 87 LEU A N 1
ATOM 683 C CA . LEU A 1 87 ? -8.699 -11.434 12.288 1.00 96.50 87 LEU A CA 1
ATOM 684 C C . LEU A 1 87 ? -8.038 -12.750 12.724 1.00 96.50 87 LEU A C 1
ATOM 686 O O . LEU A 1 87 ? -8.367 -13.275 13.786 1.00 96.50 87 LEU A O 1
ATOM 690 N N . GLU A 1 88 ? -7.067 -13.252 11.959 1.00 95.75 88 GLU A N 1
ATOM 691 C CA . GLU A 1 88 ? -6.288 -14.452 12.300 1.00 95.75 88 GLU A CA 1
ATOM 692 C C . GLU A 1 88 ? -5.452 -14.275 13.574 1.00 95.75 88 GLU A C 1
ATOM 694 O O . GLU A 1 88 ? -5.281 -15.218 14.345 1.00 95.75 88 GLU A O 1
ATOM 699 N N . LEU A 1 89 ? -4.991 -13.052 13.850 1.00 94.06 89 LEU A N 1
ATOM 700 C CA . LEU A 1 89 ? -4.334 -12.695 15.111 1.00 94.06 89 LEU A CA 1
ATOM 701 C C . LEU A 1 89 ? -5.289 -12.664 16.317 1.00 94.06 89 LEU A C 1
ATOM 703 O O . LEU A 1 89 ? -4.842 -12.450 17.445 1.00 94.06 89 LEU A O 1
ATOM 707 N N . GLY A 1 90 ? -6.590 -12.874 16.105 1.00 94.75 90 GLY A N 1
ATOM 708 C CA . GLY A 1 90 ? -7.607 -12.892 17.154 1.00 94.75 90 GLY A CA 1
ATOM 709 C C . GLY A 1 90 ? -8.123 -11.507 17.541 1.00 94.75 90 GLY A C 1
ATOM 710 O O . GLY A 1 90 ? -8.709 -11.350 18.614 1.00 94.75 90 GLY A O 1
ATOM 711 N N . ILE A 1 91 ? -7.911 -10.488 16.702 1.00 95.88 91 ILE A N 1
ATOM 712 C CA . ILE A 1 91 ? -8.495 -9.166 16.929 1.00 95.88 91 ILE A CA 1
ATOM 713 C C . ILE A 1 91 ? -9.990 -9.227 16.621 1.00 95.88 91 ILE A C 1
ATOM 715 O O . ILE A 1 91 ? -10.402 -9.661 15.548 1.00 95.88 91 ILE A O 1
ATOM 719 N N . SER A 1 92 ? -10.807 -8.771 17.574 1.00 95.94 92 SER A N 1
ATOM 720 C CA . SER A 1 92 ? -12.260 -8.707 17.404 1.00 95.94 92 SER A CA 1
ATOM 721 C C . SER A 1 92 ? -12.630 -7.843 16.187 1.00 95.94 92 SER A C 1
ATOM 723 O O . SER A 1 92 ? -12.136 -6.713 16.092 1.00 95.94 92 SER A O 1
ATOM 725 N N . PRO A 1 93 ? -13.528 -8.306 15.296 1.00 96.75 93 PRO A N 1
ATOM 726 C CA . PRO A 1 93 ? -13.965 -7.542 14.127 1.00 96.75 93 PRO A CA 1
ATOM 727 C C . PRO A 1 93 ? -14.496 -6.145 14.472 1.00 96.75 93 PRO A C 1
ATOM 729 O O . PRO A 1 93 ? -14.171 -5.178 13.786 1.00 96.75 93 PRO A O 1
ATOM 732 N N . ASN A 1 94 ? -15.214 -6.003 15.595 1.00 96.06 94 ASN A N 1
ATOM 733 C CA . ASN A 1 94 ? -15.763 -4.717 16.046 1.00 96.06 94 ASN A CA 1
ATOM 734 C C . ASN A 1 94 ? -14.671 -3.681 16.368 1.00 96.06 94 ASN A C 1
ATOM 736 O O . ASN A 1 94 ? -14.932 -2.475 16.382 1.00 96.06 94 ASN A O 1
ATOM 740 N N . ASN A 1 95 ? -13.439 -4.127 16.617 1.00 96.56 95 ASN A N 1
ATOM 741 C CA . ASN A 1 95 ? -12.285 -3.283 16.913 1.00 96.56 95 ASN A CA 1
ATOM 742 C C . ASN A 1 95 ? -11.507 -2.899 15.642 1.00 96.56 95 ASN A C 1
ATOM 744 O O . ASN A 1 95 ? -10.487 -2.218 15.745 1.00 96.56 95 ASN A O 1
ATOM 748 N N . ILE A 1 96 ? -11.987 -3.301 14.461 1.00 98.06 96 ILE A N 1
ATOM 749 C CA . ILE A 1 96 ? -11.393 -3.000 13.157 1.00 98.06 96 ILE A CA 1
ATOM 750 C C . ILE A 1 96 ? -12.328 -2.060 12.387 1.00 98.06 96 ILE A C 1
ATOM 752 O O . ILE A 1 96 ? -13.540 -2.279 12.305 1.00 98.06 96 ILE A O 1
ATOM 756 N N . ALA A 1 97 ? -11.755 -1.003 11.823 1.00 97.62 97 ALA A N 1
ATOM 757 C CA . ALA A 1 97 ? -12.418 -0.125 10.872 1.00 97.62 97 ALA A CA 1
ATOM 758 C C . ALA A 1 97 ? -11.698 -0.209 9.526 1.00 97.62 97 ALA A C 1
ATOM 760 O O . ALA A 1 97 ? -10.500 0.047 9.444 1.00 97.62 97 ALA A O 1
ATOM 761 N N . PHE A 1 98 ? -12.421 -0.542 8.466 1.00 97.44 98 PHE A N 1
ATOM 762 C CA . PHE A 1 98 ? -11.928 -0.472 7.101 1.00 97.44 98 PHE A CA 1
ATOM 763 C C . PHE A 1 98 ? -12.401 0.828 6.452 1.00 97.44 98 PHE A C 1
ATOM 765 O O . PHE A 1 98 ? -13.583 1.160 6.502 1.00 97.44 98 PHE A O 1
ATOM 772 N N . VAL A 1 99 ? -11.476 1.576 5.859 1.00 95.44 99 VAL A N 1
ATOM 773 C CA . VAL A 1 99 ? -11.753 2.829 5.158 1.00 95.44 99 VAL A CA 1
ATOM 774 C C . VAL A 1 99 ? -11.321 2.671 3.707 1.00 95.44 99 VAL A C 1
ATOM 776 O O . VAL A 1 99 ? -10.130 2.662 3.395 1.00 95.44 99 VAL A O 1
ATOM 779 N N . GLU A 1 100 ? -12.308 2.580 2.824 1.00 91.75 100 GLU A N 1
ATOM 780 C CA . GLU A 1 100 ? -12.111 2.540 1.381 1.00 91.75 100 GLU A CA 1
ATOM 781 C C . GLU A 1 100 ? -12.021 3.991 0.868 1.00 91.75 100 GLU A C 1
ATOM 783 O O . GLU A 1 100 ? -13.000 4.753 0.961 1.00 91.75 100 GLU A O 1
ATOM 788 N N . PRO A 1 101 ? -10.860 4.414 0.339 1.00 88.56 101 PRO A N 1
ATOM 789 C CA . PRO A 1 101 ? -10.712 5.744 -0.208 1.00 88.56 101 PRO A CA 1
ATOM 790 C C . PRO A 1 101 ? -11.583 5.932 -1.447 1.00 88.56 101 PRO A C 1
ATOM 792 O O . PRO A 1 101 ? -11.745 5.040 -2.288 1.00 88.56 101 PRO A O 1
ATOM 795 N N . PHE A 1 102 ? -12.114 7.140 -1.593 1.00 80.25 102 PHE A N 1
ATOM 796 C CA . PHE A 1 102 ? -12.571 7.591 -2.897 1.00 80.25 102 PHE A CA 1
ATOM 797 C C . PHE A 1 102 ? -11.347 7.961 -3.747 1.00 80.25 102 PHE A C 1
ATOM 799 O O . PHE A 1 102 ? -10.426 8.579 -3.203 1.00 80.25 102 PHE A O 1
ATOM 806 N N . PRO A 1 103 ? -11.299 7.602 -5.043 1.00 67.19 103 PRO A N 1
ATOM 807 C CA . PRO A 1 103 ? -10.170 7.943 -5.895 1.00 67.19 103 PRO A CA 1
ATOM 808 C C . PRO A 1 103 ? -9.966 9.464 -5.909 1.00 67.19 103 PRO A C 1
ATOM 810 O O . PRO A 1 103 ? -10.888 10.205 -6.262 1.00 67.19 103 PRO A O 1
ATOM 813 N N . PRO A 1 104 ? -8.785 9.963 -5.517 1.00 57.06 104 PRO A N 1
ATOM 814 C CA . PRO A 1 104 ? -8.425 11.331 -5.816 1.00 57.06 104 PRO A CA 1
ATOM 815 C C . PRO A 1 104 ? -8.005 11.429 -7.297 1.00 57.06 104 PRO A C 1
ATOM 817 O O . PRO A 1 104 ? -7.392 10.510 -7.834 1.00 57.06 104 PRO A O 1
ATOM 820 N N . GLU A 1 105 ? -8.316 12.576 -7.911 1.00 54.53 105 GLU A N 1
ATOM 821 C CA . GLU A 1 105 ? -7.682 13.157 -9.117 1.00 54.53 105 GLU A CA 1
ATOM 822 C C . GLU A 1 105 ? -8.361 13.053 -10.493 1.00 54.53 105 GLU A C 1
ATOM 824 O O . GLU A 1 105 ? -7.933 13.782 -11.386 1.00 54.53 105 GLU A O 1
ATOM 829 N N . ASP A 1 106 ? -9.476 12.339 -10.687 1.00 55.84 106 ASP A N 1
ATOM 830 C CA . ASP A 1 106 ? -10.252 12.514 -11.929 1.00 55.84 106 ASP A CA 1
ATOM 831 C C . ASP A 1 106 ? -11.747 12.201 -11.760 1.00 55.84 106 ASP A C 1
ATOM 833 O O . ASP A 1 106 ? -12.160 11.045 -11.703 1.00 55.84 106 ASP A O 1
ATOM 837 N N . ASN A 1 107 ? -12.583 13.245 -11.716 1.00 52.94 107 ASN A N 1
ATOM 838 C CA . ASN A 1 107 ? -14.045 13.105 -11.650 1.00 52.94 107 ASN A CA 1
ATOM 839 C C . ASN A 1 107 ? -14.642 12.466 -12.918 1.00 52.94 107 ASN A C 1
ATOM 841 O O . ASN A 1 107 ? -15.827 12.133 -12.926 1.00 52.94 107 ASN A O 1
ATOM 845 N N . THR A 1 108 ? -13.856 12.344 -13.993 1.00 55.59 108 THR A N 1
ATOM 846 C CA . THR A 1 108 ? -14.286 11.751 -15.264 1.00 55.59 108 THR A CA 1
ATOM 847 C C . THR A 1 108 ? -13.823 10.308 -15.442 1.00 55.59 108 THR A C 1
ATOM 849 O O . THR A 1 108 ? -14.376 9.594 -16.280 1.00 55.59 108 THR A O 1
ATOM 852 N N . ALA A 1 109 ? -12.854 9.848 -14.644 1.00 58.88 109 ALA A N 1
ATOM 853 C CA . ALA A 1 109 ? -12.385 8.475 -14.708 1.00 58.88 109 ALA A CA 1
ATOM 854 C C . ALA A 1 109 ? -13.388 7.537 -14.029 1.00 58.88 109 ALA A C 1
ATOM 856 O O . ALA A 1 109 ? -13.816 7.749 -12.892 1.00 58.88 109 ALA A O 1
ATOM 857 N N . MET A 1 110 ? -13.749 6.462 -14.728 1.00 62.44 110 MET A N 1
ATOM 858 C CA . MET A 1 110 ? -14.558 5.401 -14.142 1.00 62.44 110 MET A CA 1
ATOM 859 C C . MET A 1 110 ? -13.738 4.735 -13.030 1.00 62.44 110 MET A C 1
ATOM 861 O O . MET A 1 110 ? -12.629 4.261 -13.280 1.00 62.44 110 MET A O 1
ATOM 865 N N . ARG A 1 111 ? -14.261 4.717 -11.797 1.00 67.88 111 ARG A N 1
ATOM 866 C CA . ARG A 1 111 ? -13.641 3.975 -10.691 1.00 67.88 111 ARG A CA 1
ATOM 867 C C . ARG A 1 111 ? -13.543 2.506 -11.099 1.00 67.88 111 ARG A C 1
ATOM 869 O O . ARG A 1 111 ? -14.551 1.894 -11.439 1.00 67.88 111 ARG A O 1
ATOM 876 N N . VAL A 1 112 ? -12.340 1.953 -11.018 1.00 76.12 112 VAL A N 1
ATOM 877 C CA . VAL A 1 112 ? -12.096 0.514 -11.136 1.00 76.12 112 VAL A CA 1
ATOM 878 C C . VAL A 1 112 ? -11.682 0.030 -9.753 1.00 76.12 112 VAL A C 1
ATOM 880 O O . VAL A 1 112 ? -10.684 0.506 -9.214 1.00 76.12 112 VAL A O 1
ATOM 883 N N . ASN A 1 113 ? -12.483 -0.852 -9.154 1.00 84.00 113 ASN A N 1
ATOM 884 C CA . ASN A 1 113 ? -12.150 -1.476 -7.873 1.00 84.00 113 ASN A CA 1
ATOM 885 C C . ASN A 1 113 ? -10.920 -2.393 -8.019 1.00 84.00 113 ASN A C 1
ATOM 887 O O . ASN A 1 113 ? -10.570 -2.812 -9.126 1.00 84.00 113 ASN A O 1
ATOM 891 N N . CYS A 1 114 ? -10.269 -2.735 -6.908 1.00 85.31 114 CYS A N 1
ATOM 892 C CA . CYS A 1 114 ? -9.044 -3.540 -6.936 1.00 85.31 114 CYS A CA 1
ATOM 893 C C . CYS A 1 114 ? -9.224 -4.976 -7.471 1.00 85.31 114 CYS A C 1
ATOM 895 O O . CYS A 1 114 ? -8.232 -5.619 -7.810 1.00 85.31 114 CYS A O 1
ATOM 897 N N . PHE A 1 115 ? -10.463 -5.464 -7.592 1.00 88.62 115 PHE A N 1
ATOM 898 C CA . PHE A 1 115 ? -10.796 -6.771 -8.168 1.00 88.62 115 PHE A CA 1
ATOM 899 C C . PHE A 1 115 ? -11.128 -6.710 -9.663 1.00 88.62 115 PHE A C 1
ATOM 901 O O . PHE A 1 115 ? -11.325 -7.753 -10.283 1.00 88.62 115 PHE A O 1
ATOM 908 N N . ASN A 1 116 ? -11.226 -5.505 -10.240 1.00 85.88 116 ASN A N 1
ATOM 909 C CA . ASN A 1 116 ? -11.693 -5.269 -11.607 1.00 85.88 116 ASN A CA 1
ATOM 910 C C . ASN A 1 116 ? -13.045 -5.957 -11.919 1.00 85.88 116 ASN A C 1
ATOM 912 O O . ASN A 1 116 ? -13.330 -6.321 -13.060 1.00 85.88 116 ASN A O 1
ATOM 916 N N . ASN A 1 117 ? -13.873 -6.187 -10.893 1.00 89.19 117 ASN A N 1
ATOM 917 C CA . ASN A 1 117 ? -15.147 -6.891 -11.004 1.00 89.19 117 ASN A CA 1
ATOM 918 C C . ASN A 1 117 ? -16.090 -6.442 -9.883 1.00 89.19 117 ASN A C 1
ATOM 920 O O . ASN A 1 117 ? -15.816 -6.664 -8.705 1.00 89.19 117 ASN A O 1
ATOM 924 N N . GLU A 1 118 ? -17.204 -5.808 -10.247 1.00 88.88 118 GLU A N 1
ATOM 925 C CA . GLU A 1 118 ? -18.150 -5.244 -9.275 1.00 88.88 118 GLU A CA 1
ATOM 926 C C . GLU A 1 118 ? -18.854 -6.321 -8.441 1.00 88.88 118 GLU A C 1
ATOM 928 O O . GLU A 1 118 ? -19.016 -6.161 -7.239 1.00 88.88 118 GLU A O 1
ATOM 933 N N . THR A 1 119 ? -19.197 -7.465 -9.037 1.00 92.50 119 THR A N 1
ATOM 934 C CA . THR A 1 119 ? -19.827 -8.574 -8.305 1.00 92.50 119 THR A CA 1
ATOM 935 C C . THR A 1 119 ? -18.887 -9.156 -7.249 1.00 92.50 119 THR A C 1
ATOM 937 O O . THR A 1 119 ? -19.329 -9.543 -6.165 1.00 92.50 119 THR A O 1
ATOM 940 N N . VAL A 1 120 ? -17.586 -9.221 -7.552 1.00 93.25 120 VAL A N 1
ATOM 941 C CA . VAL A 1 120 ? -16.571 -9.659 -6.584 1.00 93.25 120 VAL A CA 1
ATOM 942 C C . VAL A 1 120 ? -16.408 -8.617 -5.482 1.00 93.25 120 VAL A C 1
ATOM 944 O O . VAL A 1 120 ? -16.453 -9.002 -4.315 1.00 93.25 120 VAL A O 1
ATOM 947 N N . ASP A 1 121 ? -16.291 -7.328 -5.823 1.00 90.94 121 ASP A N 1
ATOM 948 C CA . ASP A 1 121 ? -16.208 -6.249 -4.828 1.00 90.94 121 ASP A CA 1
ATOM 949 C C . ASP A 1 121 ? -17.402 -6.289 -3.871 1.00 90.94 121 ASP A C 1
ATOM 951 O O . ASP A 1 121 ? -17.215 -6.452 -2.668 1.00 90.94 121 ASP A O 1
ATOM 955 N N . GLU A 1 122 ? -18.632 -6.263 -4.392 1.00 90.38 122 GLU A N 1
ATOM 956 C CA . GLU A 1 122 ? -19.856 -6.317 -3.586 1.00 90.38 122 GLU A CA 1
ATOM 957 C C . GLU A 1 122 ? -19.872 -7.522 -2.641 1.00 90.38 122 GLU A C 1
ATOM 959 O O . GLU A 1 122 ? -20.237 -7.404 -1.466 1.00 90.38 122 GLU A O 1
ATOM 964 N N . ARG A 1 123 ? -19.445 -8.695 -3.125 1.00 94.44 123 ARG A N 1
ATOM 965 C CA . ARG A 1 123 ? -19.417 -9.912 -2.313 1.00 94.44 123 ARG A CA 1
ATOM 966 C C . ARG A 1 123 ? -18.358 -9.854 -1.219 1.00 94.44 123 ARG A C 1
ATOM 968 O O . ARG A 1 123 ? -18.622 -10.328 -0.108 1.00 94.44 123 ARG A O 1
ATOM 975 N N . VAL A 1 124 ? -17.185 -9.302 -1.518 1.00 93.62 124 VAL A N 1
ATOM 976 C CA . VAL A 1 124 ? -16.111 -9.103 -0.542 1.00 93.62 124 VAL A CA 1
ATOM 977 C C . VAL A 1 124 ? -16.561 -8.098 0.515 1.00 93.62 124 VAL A C 1
ATOM 979 O O . VAL A 1 124 ? -16.504 -8.429 1.698 1.00 93.62 124 VAL A O 1
ATOM 982 N N . GLN A 1 125 ? -17.118 -6.948 0.121 1.00 91.19 125 GLN A N 1
ATOM 983 C CA . GLN A 1 125 ? -17.627 -5.941 1.061 1.00 91.19 125 GLN A CA 1
ATOM 984 C C . GLN A 1 125 ? -18.697 -6.513 1.989 1.00 91.19 125 GLN A C 1
ATOM 986 O O . GLN A 1 125 ? -18.572 -6.426 3.209 1.00 91.19 125 GLN A O 1
ATOM 991 N N . ALA A 1 126 ? -19.711 -7.180 1.429 1.00 93.50 126 ALA A N 1
ATOM 992 C CA . ALA A 1 126 ? -20.774 -7.789 2.222 1.00 93.50 126 ALA A CA 1
ATOM 993 C C . ALA A 1 126 ? -20.231 -8.844 3.199 1.00 93.50 126 ALA A C 1
ATOM 995 O O . ALA A 1 126 ? -20.769 -9.026 4.291 1.00 93.50 126 ALA A O 1
ATOM 996 N N . SER A 1 127 ? -19.159 -9.547 2.822 1.00 95.12 127 SER A N 1
ATOM 997 C CA . SER A 1 127 ? -18.502 -10.515 3.701 1.00 95.12 127 SER A CA 1
ATOM 998 C C . SER A 1 127 ? -17.748 -9.822 4.839 1.00 95.12 127 SER A C 1
ATOM 1000 O O . SER A 1 127 ? -17.870 -10.256 5.981 1.00 95.12 127 SER A O 1
ATOM 1002 N N . VAL A 1 128 ? -17.028 -8.731 4.559 1.00 95.06 128 VAL A N 1
ATOM 1003 C CA . VAL A 1 128 ? -16.305 -7.933 5.566 1.00 95.06 128 VAL A CA 1
ATOM 1004 C C . VAL A 1 128 ? -17.274 -7.301 6.572 1.00 95.06 128 VAL A C 1
ATOM 1006 O O . VAL A 1 128 ? -17.069 -7.423 7.779 1.00 95.06 128 VAL A O 1
ATOM 1009 N N . GLU A 1 129 ? -18.372 -6.709 6.101 1.00 94.75 129 GLU A N 1
ATOM 1010 C CA . GLU A 1 129 ? -19.417 -6.151 6.969 1.00 94.75 129 GLU A CA 1
ATOM 1011 C C . GLU A 1 129 ? -20.087 -7.237 7.820 1.00 94.75 129 GLU A C 1
ATOM 1013 O O . GLU A 1 129 ? -20.279 -7.062 9.024 1.00 94.75 129 GLU A O 1
ATOM 1018 N N . LYS A 1 130 ? -20.387 -8.402 7.227 1.00 95.88 130 LYS A N 1
ATOM 1019 C CA . LYS A 1 130 ? -20.989 -9.538 7.942 1.00 95.88 130 LYS A CA 1
ATOM 1020 C C . LYS A 1 130 ? -20.086 -10.093 9.047 1.00 95.88 130 LYS A C 1
ATOM 1022 O O . LYS A 1 130 ? -20.601 -10.650 10.015 1.00 95.88 130 LYS A O 1
ATOM 1027 N N . LEU A 1 131 ? -18.766 -9.950 8.923 1.00 95.06 131 LEU A N 1
ATOM 1028 C CA . LEU A 1 131 ? -17.823 -10.321 9.979 1.00 95.06 131 LEU A CA 1
ATOM 1029 C C . LEU A 1 131 ? -17.885 -9.371 11.187 1.00 95.06 131 LEU A C 1
ATOM 1031 O O . LEU A 1 131 ? -17.399 -9.746 12.247 1.00 95.06 131 LEU A O 1
ATOM 1035 N N . GLY A 1 132 ? -18.492 -8.186 11.062 1.00 94.75 132 GLY A N 1
ATOM 1036 C CA . GLY A 1 132 ? -18.573 -7.172 12.122 1.00 94.75 132 GLY A CA 1
ATOM 1037 C C . GLY A 1 132 ? -17.514 -6.070 12.016 1.00 94.75 132 GLY A C 1
ATOM 1038 O O . GLY A 1 132 ? -17.403 -5.232 12.910 1.00 94.75 132 GLY A O 1
ATOM 1039 N N . VAL A 1 133 ? -16.736 -6.045 10.929 1.00 97.00 133 VAL A N 1
ATOM 1040 C CA . VAL A 1 133 ? -15.798 -4.951 10.649 1.00 97.00 133 VAL A CA 1
ATOM 1041 C C . VAL A 1 133 ? -16.588 -3.706 10.251 1.00 97.00 133 VAL A C 1
ATOM 1043 O O . VAL A 1 133 ? -17.490 -3.770 9.415 1.00 97.00 133 VAL A O 1
ATOM 1046 N N . ARG A 1 134 ? -16.242 -2.547 10.820 1.00 95.94 134 ARG A N 1
ATOM 1047 C CA . ARG A 1 134 ? -16.870 -1.275 10.436 1.00 95.94 134 ARG A CA 1
ATOM 1048 C C . ARG A 1 134 ? -16.306 -0.779 9.115 1.00 95.94 134 ARG A C 1
ATOM 1050 O O . ARG A 1 134 ? -15.118 -0.489 9.045 1.00 95.94 134 ARG A O 1
ATOM 1057 N N . VAL A 1 135 ? -17.149 -0.636 8.098 1.00 95.00 135 VAL A N 1
ATOM 1058 C CA . VAL A 1 135 ? -16.728 -0.207 6.760 1.00 95.00 135 VAL A CA 1
ATOM 1059 C C . VAL A 1 135 ? -17.153 1.239 6.493 1.00 95.00 135 VAL A C 1
ATOM 1061 O O . VAL A 1 135 ? -18.323 1.594 6.608 1.00 95.00 135 VAL A O 1
ATOM 1064 N N . TYR A 1 136 ? -16.190 2.076 6.109 1.00 93.19 136 TYR A N 1
ATOM 1065 C CA . TYR A 1 136 ? -16.384 3.451 5.659 1.00 93.19 136 TYR A CA 1
ATOM 1066 C C . TYR A 1 136 ? -16.017 3.536 4.182 1.00 93.19 136 TYR A C 1
ATOM 1068 O O . TYR A 1 136 ? -14.840 3.531 3.821 1.00 93.19 136 TYR A O 1
ATOM 1076 N N . ARG A 1 137 ? -17.031 3.594 3.319 1.00 88.50 137 ARG A N 1
ATOM 1077 C CA . ARG A 1 137 ? -16.830 3.617 1.868 1.00 88.50 137 ARG A CA 1
ATOM 1078 C C . ARG A 1 137 ? -16.687 5.026 1.327 1.00 88.50 137 ARG A C 1
ATOM 1080 O O . ARG A 1 137 ? -17.271 5.966 1.869 1.00 88.50 137 ARG A O 1
ATOM 1087 N N . ARG A 1 138 ? -15.977 5.146 0.201 1.00 86.50 138 ARG A N 1
ATOM 1088 C CA . ARG A 1 138 ? -15.944 6.362 -0.631 1.00 86.50 138 ARG A CA 1
ATOM 1089 C C . ARG A 1 138 ? -15.615 7.617 0.184 1.00 86.50 138 ARG A C 1
ATOM 1091 O O . ARG A 1 138 ? -16.276 8.649 0.069 1.00 86.50 138 ARG A O 1
ATOM 1098 N N . CYS A 1 139 ? -14.594 7.503 1.025 1.00 88.94 139 CYS A N 1
ATOM 1099 C CA . CYS A 1 139 ? -14.146 8.577 1.900 1.00 88.94 139 CYS A CA 1
ATOM 1100 C C . CYS A 1 139 ? -12.917 9.280 1.316 1.00 88.94 139 CYS A C 1
ATOM 1102 O O . CYS A 1 139 ? -11.971 8.635 0.873 1.00 88.94 139 CYS A O 1
ATOM 1104 N N . TYR A 1 140 ? -12.887 10.607 1.370 1.00 88.31 140 TYR A N 1
ATOM 1105 C CA . TYR A 1 140 ? -11.679 11.385 1.121 1.00 88.31 140 TYR A CA 1
ATOM 1106 C C . TYR A 1 140 ? -10.888 11.524 2.418 1.00 88.31 140 TYR A C 1
ATOM 1108 O O . TYR A 1 140 ? -11.411 11.985 3.433 1.00 88.31 140 TYR A O 1
ATOM 1116 N N . PHE A 1 141 ? -9.615 11.145 2.391 1.00 90.38 141 PHE A N 1
ATOM 1117 C CA . PHE A 1 141 ? -8.717 11.347 3.520 1.00 90.38 141 PHE A CA 1
ATOM 1118 C C . PHE A 1 141 ? -8.201 12.787 3.540 1.00 90.38 141 PHE A C 1
ATOM 1120 O O . PHE A 1 141 ? -7.427 13.185 2.674 1.00 90.38 141 PHE A O 1
ATOM 1127 N N . GLN A 1 142 ? -8.624 13.573 4.531 1.00 90.25 142 GLN A N 1
ATOM 1128 C CA . GLN A 1 142 ? -8.172 14.959 4.688 1.00 90.25 142 GLN A CA 1
ATOM 1129 C C . GLN A 1 142 ? -6.880 15.053 5.513 1.00 90.25 142 GLN A C 1
ATOM 1131 O O . GLN A 1 142 ? -6.119 16.011 5.390 1.00 90.25 142 GLN A O 1
ATOM 1136 N N . GLY A 1 143 ? -6.646 14.082 6.393 1.00 90.88 143 GLY A N 1
ATOM 1137 C CA . GLY A 1 143 ? -5.483 14.030 7.271 1.00 90.88 143 GLY A CA 1
ATOM 1138 C C . GLY A 1 143 ? -5.815 13.384 8.608 1.00 90.88 143 GLY A C 1
ATOM 1139 O O . GLY A 1 143 ? -6.901 12.843 8.811 1.00 90.88 143 GLY A O 1
ATOM 1140 N N . TRP A 1 144 ? -4.894 13.487 9.557 1.00 94.25 144 TRP A N 1
ATOM 1141 C CA . TRP A 1 144 ? -5.091 13.007 10.921 1.00 94.25 144 TRP A CA 1
ATOM 1142 C C . TRP A 1 144 ? -4.858 14.108 11.955 1.00 94.25 144 TRP A C 1
ATOM 1144 O O . TRP A 1 144 ? -4.284 15.163 11.668 1.00 94.25 144 TRP A O 1
ATOM 1154 N N . SER A 1 145 ? -5.348 13.872 13.166 1.00 94.00 145 SER A N 1
ATOM 1155 C CA . SER A 1 145 ? -4.970 14.624 14.355 1.00 94.00 145 SER A CA 1
ATOM 1156 C C . SER A 1 145 ? -4.013 13.793 15.185 1.00 94.00 145 SER A C 1
ATOM 1158 O O . SER A 1 145 ? -4.279 12.622 15.460 1.00 94.00 145 SER A O 1
ATOM 1160 N N . GLN A 1 146 ? -2.907 14.407 15.576 1.00 92.62 146 GLN A N 1
ATOM 1161 C CA . GLN A 1 146 ? -1.835 13.767 16.317 1.00 92.62 146 GLN A CA 1
ATOM 1162 C C . GLN A 1 146 ? -1.624 14.494 17.636 1.00 92.62 146 GLN A C 1
ATOM 1164 O O . GLN A 1 146 ? -1.599 15.725 17.678 1.00 92.62 146 GLN A O 1
ATOM 1169 N N . LYS A 1 147 ? -1.438 13.714 18.696 1.00 90.75 147 LYS A N 1
ATOM 1170 C CA . LYS A 1 147 ? -0.998 14.182 20.001 1.00 90.75 147 LYS A CA 1
ATOM 1171 C C . LYS A 1 147 ? 0.347 13.538 20.301 1.00 90.75 147 LYS A C 1
ATOM 1173 O O . LYS A 1 147 ? 0.465 12.314 20.292 1.00 90.75 147 LYS A O 1
ATOM 1178 N N . GLU A 1 148 ? 1.358 14.373 20.531 1.00 88.19 148 GLU A N 1
ATOM 1179 C CA . GLU A 1 148 ? 2.754 13.945 20.685 1.00 88.19 148 GLU A CA 1
ATOM 1180 C C . GLU A 1 148 ? 3.202 13.083 19.496 1.00 88.19 148 GLU A C 1
ATOM 1182 O O . GLU A 1 148 ? 3.304 13.591 18.382 1.00 88.19 148 GLU A O 1
ATOM 1187 N N . ILE A 1 149 ? 3.422 11.786 19.707 1.00 90.19 149 ILE A N 1
ATOM 1188 C CA . ILE A 1 149 ? 3.891 10.836 18.693 1.00 90.19 149 ILE A CA 1
ATOM 1189 C C . ILE A 1 149 ? 2.774 9.934 18.149 1.00 90.19 149 ILE A C 1
ATOM 1191 O O . ILE A 1 149 ? 3.055 9.046 17.349 1.00 90.19 149 ILE A O 1
ATOM 1195 N N . ARG A 1 150 ? 1.512 10.118 18.567 1.00 91.62 150 ARG A N 1
ATOM 1196 C CA . ARG A 1 150 ? 0.405 9.201 18.253 1.00 91.62 150 ARG A CA 1
ATOM 1197 C C . ARG A 1 150 ? -0.759 9.903 17.558 1.00 91.62 150 ARG A C 1
ATOM 1199 O O . ARG A 1 150 ? -1.219 10.957 17.989 1.00 91.62 150 ARG A O 1
ATOM 1206 N N . VAL A 1 151 ? -1.285 9.283 16.507 1.00 95.12 151 VAL A N 1
ATOM 1207 C CA . VAL A 1 151 ? -2.546 9.676 15.869 1.00 95.12 151 VAL A CA 1
ATOM 1208 C C . VAL A 1 151 ? -3.722 9.307 16.770 1.00 95.12 151 VAL A C 1
ATOM 1210 O O . VAL A 1 151 ? -3.851 8.144 17.142 1.00 95.12 151 VAL A O 1
ATOM 1213 N N . GLU A 1 152 ? -4.580 10.276 17.096 1.00 94.31 152 GLU A N 1
ATOM 1214 C CA . GLU A 1 152 ? -5.786 10.065 17.912 1.00 94.31 152 GLU A CA 1
ATOM 1215 C C . GLU A 1 152 ? -7.030 9.820 17.057 1.00 94.31 152 GLU A C 1
ATOM 1217 O O . GLU A 1 152 ? -7.861 8.981 17.396 1.00 94.31 152 GLU A O 1
ATOM 1222 N N . PHE A 1 153 ? -7.168 10.534 15.939 1.00 95.56 153 PHE A N 1
ATOM 1223 C CA . PHE A 1 153 ? -8.279 10.341 15.012 1.00 95.56 153 PHE A CA 1
ATOM 1224 C C . PHE A 1 153 ? -7.918 10.728 13.580 1.00 95.56 153 PHE A C 1
ATOM 1226 O O . PHE A 1 153 ? -7.097 11.617 13.336 1.00 95.56 153 PHE A O 1
ATOM 1233 N N . LEU A 1 154 ? -8.582 10.084 12.624 1.00 95.94 154 LEU A N 1
ATOM 1234 C CA . LEU A 1 154 ? -8.542 10.432 11.208 1.00 95.94 154 LEU A CA 1
ATOM 1235 C C . LEU A 1 154 ? -9.680 11.399 10.886 1.00 95.94 154 LEU A C 1
ATOM 1237 O O . LEU A 1 154 ? -10.795 11.245 11.387 1.00 95.94 154 LEU A O 1
ATOM 1241 N N . ARG A 1 155 ? -9.400 12.385 10.034 1.00 95.44 155 ARG A N 1
ATOM 1242 C CA . ARG A 1 155 ? -10.408 13.257 9.429 1.00 95.44 155 ARG A CA 1
ATOM 1243 C C . ARG A 1 155 ? -10.704 12.740 8.032 1.00 95.44 155 ARG A C 1
ATOM 1245 O O . ARG A 1 155 ? -9.889 12.874 7.117 1.00 95.44 155 ARG A O 1
ATOM 1252 N N . LEU A 1 156 ? -11.872 12.132 7.896 1.00 93.94 156 LEU A N 1
ATOM 1253 C CA . LEU A 1 156 ? -12.400 11.639 6.635 1.00 93.94 156 LEU A CA 1
ATOM 1254 C C . LEU A 1 156 ? -13.532 12.560 6.188 1.00 93.94 156 LEU A C 1
ATOM 1256 O O . LEU A 1 156 ? -14.254 13.120 7.010 1.00 93.94 156 LEU A O 1
ATOM 1260 N N . MET A 1 157 ? -13.705 12.715 4.886 1.00 90.44 157 MET A N 1
ATOM 1261 C CA . MET A 1 157 ? -14.782 13.507 4.312 1.00 90.44 157 MET A CA 1
ATOM 1262 C C . MET A 1 157 ? -15.585 12.634 3.358 1.00 90.44 157 MET A C 1
ATOM 1264 O O . MET A 1 157 ? -15.040 12.028 2.440 1.00 90.44 157 MET A O 1
ATOM 1268 N N . THR A 1 158 ? -16.890 12.576 3.577 1.00 85.69 158 THR A N 1
ATOM 1269 C CA . THR A 1 158 ? -17.846 12.074 2.586 1.00 85.69 158 THR A CA 1
ATOM 1270 C C . THR A 1 158 ? -18.488 13.273 1.889 1.00 85.69 158 THR A C 1
ATOM 1272 O O . THR A 1 158 ? -18.419 14.382 2.426 1.00 85.69 158 THR A O 1
ATOM 1275 N N . PRO A 1 159 ? -19.172 13.095 0.745 1.00 79.81 159 PRO A N 1
ATOM 1276 C CA . PRO A 1 159 ? -19.891 14.197 0.100 1.00 79.81 159 PRO A CA 1
ATOM 1277 C C . PRO A 1 159 ? -20.899 14.916 1.013 1.00 79.81 159 PRO A C 1
ATOM 1279 O O . PRO A 1 159 ? -21.236 16.067 0.765 1.00 79.81 159 PRO A O 1
ATOM 1282 N N . MET A 1 160 ? -21.381 14.242 2.064 1.00 79.94 160 MET A N 1
ATOM 1283 C CA . MET A 1 160 ? -22.459 14.737 2.923 1.00 79.94 160 MET A CA 1
ATOM 1284 C C . MET A 1 160 ? -21.967 15.316 4.257 1.00 79.94 160 MET A C 1
ATOM 1286 O O . MET A 1 160 ? -22.640 16.176 4.817 1.00 79.94 160 MET A O 1
ATOM 1290 N N . HIS A 1 161 ? -20.844 14.838 4.807 1.00 88.31 161 HIS A N 1
ATOM 1291 C CA . HIS A 1 161 ? -20.339 15.274 6.117 1.00 88.31 161 HIS A CA 1
ATOM 1292 C C . HIS A 1 161 ? -18.884 14.847 6.379 1.00 88.31 161 HIS A C 1
ATOM 1294 O O . HIS A 1 161 ? -18.335 13.960 5.717 1.00 88.31 161 HIS A O 1
ATOM 1300 N N . VAL A 1 162 ? -18.281 15.465 7.399 1.00 91.69 162 VAL A N 1
ATOM 1301 C CA . VAL A 1 162 ? -16.961 15.111 7.942 1.00 91.69 162 VAL A CA 1
ATOM 1302 C C . VAL A 1 162 ? -17.112 14.023 9.006 1.00 91.69 162 VAL A C 1
ATOM 1304 O O . VAL A 1 162 ? -17.970 14.117 9.882 1.00 91.69 162 VAL A O 1
ATOM 1307 N N . ILE A 1 163 ? -16.253 13.010 8.945 1.00 93.69 163 ILE A N 1
ATOM 1308 C CA . ILE A 1 163 ? -16.176 11.900 9.893 1.00 93.69 163 ILE A CA 1
ATOM 1309 C C . ILE A 1 163 ? -14.864 12.023 10.669 1.00 93.69 163 ILE A C 1
ATOM 1311 O O . ILE A 1 163 ? -13.776 12.056 10.088 1.00 93.69 163 ILE A O 1
ATOM 1315 N N . HIS A 1 164 ? -14.974 12.057 11.994 1.00 94.88 164 HIS A N 1
ATOM 1316 C CA . HIS A 1 164 ? -13.843 11.943 12.908 1.00 94.88 164 HIS A CA 1
ATOM 1317 C C . HIS A 1 164 ? -13.777 10.505 13.409 1.00 94.88 164 HIS A C 1
ATOM 1319 O O . HIS A 1 164 ? -14.615 10.098 14.209 1.00 94.88 164 HIS A O 1
ATOM 1325 N N . LEU A 1 165 ? -12.808 9.735 12.913 1.00 95.69 165 LEU A N 1
ATOM 1326 C CA . LEU A 1 165 ? -12.657 8.319 13.242 1.00 95.69 165 LEU A CA 1
ATOM 1327 C C . LEU A 1 165 ? -11.524 8.132 14.260 1.00 95.69 165 LEU A C 1
ATOM 1329 O O . LEU A 1 165 ? -10.364 8.301 13.875 1.00 95.69 165 LEU A O 1
ATOM 1333 N N . PRO A 1 166 ? -11.815 7.792 15.529 1.00 95.62 166 PRO A N 1
ATOM 1334 C CA . PRO A 1 166 ? -10.784 7.477 16.513 1.00 95.62 166 PRO A CA 1
ATOM 1335 C C . PRO A 1 166 ? -9.883 6.330 16.053 1.00 95.62 166 PRO A C 1
ATOM 1337 O O . PRO A 1 166 ? -10.353 5.352 15.470 1.00 95.62 166 PRO A O 1
ATOM 1340 N N . CYS A 1 167 ? -8.588 6.445 16.327 1.00 95.88 167 CYS A N 1
ATOM 1341 C CA . CYS A 1 167 ? -7.571 5.585 15.742 1.00 95.88 167 CYS A CA 1
ATOM 1342 C C . CYS A 1 167 ? -6.604 5.055 16.804 1.00 95.88 167 CYS A C 1
ATOM 1344 O O . CYS A 1 167 ? -5.705 5.753 17.273 1.00 95.88 167 CYS A O 1
ATOM 1346 N N . PHE A 1 168 ? -6.718 3.765 17.112 1.00 96.56 168 PHE A N 1
ATOM 1347 C CA . PHE A 1 168 ? -5.755 3.070 17.953 1.00 96.56 168 PHE A CA 1
ATOM 1348 C C . PHE A 1 168 ? -4.437 2.877 17.199 1.00 96.56 168 PHE A C 1
ATOM 1350 O O . PHE A 1 168 ? -3.377 3.257 17.706 1.00 96.56 168 PHE A O 1
ATOM 1357 N N . ALA A 1 169 ? -4.521 2.331 15.986 1.00 97.00 169 ALA A N 1
ATOM 1358 C CA . ALA A 1 169 ? -3.426 2.155 15.040 1.00 97.00 169 ALA A CA 1
ATOM 1359 C C . ALA A 1 169 ? -3.958 2.278 13.608 1.00 97.00 169 ALA A C 1
ATOM 1361 O O . ALA A 1 169 ? -5.105 1.923 13.357 1.00 97.00 169 ALA A O 1
ATOM 1362 N N . LEU A 1 170 ? -3.132 2.769 12.687 1.00 97.44 170 LEU A N 1
ATOM 1363 C CA . LEU A 1 170 ? -3.471 2.968 11.282 1.00 97.44 170 LEU A CA 1
ATOM 1364 C C . LEU A 1 170 ? -2.552 2.125 10.403 1.00 97.44 170 LEU A C 1
ATOM 1366 O O . LEU A 1 170 ? -1.353 2.377 10.363 1.00 97.44 170 LEU A O 1
ATOM 1370 N N . PHE A 1 171 ? -3.119 1.194 9.644 1.00 97.19 171 PHE A N 1
ATOM 1371 C CA . PHE A 1 171 ? -2.462 0.579 8.496 1.00 97.19 171 PHE A CA 1
ATOM 1372 C C . PHE A 1 171 ? -2.812 1.370 7.239 1.00 97.19 171 PHE A C 1
ATOM 1374 O O . PHE A 1 171 ? -3.975 1.422 6.836 1.00 97.19 171 PHE A O 1
ATOM 1381 N N . TYR A 1 172 ? -1.811 2.012 6.642 1.00 94.75 172 TYR A N 1
ATOM 1382 C CA . TYR A 1 172 ? -1.998 2.905 5.504 1.00 94.75 172 TYR A CA 1
ATOM 1383 C C . TYR A 1 172 ? -1.526 2.251 4.201 1.00 94.75 172 TYR A C 1
ATOM 1385 O O . TYR A 1 172 ? -0.330 2.133 3.946 1.00 94.75 172 TYR A O 1
ATOM 1393 N N . TYR A 1 173 ? -2.490 1.893 3.356 1.00 92.94 173 TYR A N 1
ATOM 1394 C CA . TYR A 1 173 ? -2.326 1.388 1.991 1.00 92.94 173 TYR A CA 1
ATOM 1395 C C . TYR A 1 173 ? -2.875 2.397 0.970 1.00 92.94 173 TYR A C 1
ATOM 1397 O O . TYR A 1 173 ? -3.627 2.057 0.057 1.00 92.94 173 TYR A O 1
ATOM 1405 N N . GLY A 1 174 ? -2.557 3.676 1.178 1.00 86.75 174 GLY A N 1
ATOM 1406 C CA . GLY A 1 174 ? -2.954 4.751 0.276 1.00 86.75 174 GLY A CA 1
ATOM 1407 C C . GLY A 1 174 ? -2.028 4.887 -0.932 1.00 86.75 174 GLY A C 1
ATOM 1408 O O . GLY A 1 174 ? -1.592 3.910 -1.538 1.00 86.75 174 GLY A O 1
ATOM 1409 N N . ILE A 1 175 ? -1.740 6.133 -1.305 1.00 81.69 175 ILE A N 1
ATOM 1410 C CA . ILE A 1 175 ? -0.996 6.443 -2.528 1.00 81.69 175 ILE A CA 1
ATOM 1411 C C . ILE A 1 175 ? 0.432 5.896 -2.426 1.00 81.69 175 ILE A C 1
ATOM 1413 O O . ILE A 1 175 ? 1.185 6.248 -1.519 1.00 81.69 175 ILE A O 1
ATOM 1417 N N . LYS A 1 176 ? 0.809 5.061 -3.400 1.00 83.25 176 LYS A N 1
ATOM 1418 C CA . LYS A 1 176 ? 2.184 4.595 -3.592 1.00 83.25 176 LYS A CA 1
ATOM 1419 C C . LYS A 1 176 ? 2.942 5.646 -4.406 1.00 83.25 176 LYS A C 1
ATOM 1421 O O . LYS A 1 176 ? 2.515 6.007 -5.502 1.00 83.25 176 LYS A O 1
ATOM 1426 N N . ALA A 1 177 ? 4.061 6.125 -3.875 1.00 83.88 177 ALA A N 1
ATOM 1427 C CA . ALA A 1 177 ? 4.933 7.094 -4.530 1.00 83.88 177 ALA A CA 1
ATOM 1428 C C . ALA A 1 177 ? 6.378 6.586 -4.555 1.00 83.88 177 ALA A C 1
ATOM 1430 O O . ALA A 1 177 ? 6.746 5.677 -3.811 1.00 83.88 177 ALA A O 1
ATOM 1431 N N . ILE A 1 178 ? 7.191 7.170 -5.434 1.00 86.50 178 ILE A N 1
ATOM 1432 C CA . ILE A 1 178 ? 8.623 6.884 -5.489 1.00 86.50 178 ILE A CA 1
ATOM 1433 C C . ILE A 1 178 ? 9.327 7.445 -4.247 1.00 86.50 178 ILE A C 1
ATOM 1435 O O . ILE A 1 178 ? 8.977 8.520 -3.757 1.00 86.50 178 ILE A O 1
ATOM 1439 N N . ASP A 1 179 ? 10.338 6.725 -3.762 1.00 86.38 179 ASP A N 1
ATOM 1440 C CA . ASP A 1 179 ? 11.230 7.231 -2.722 1.00 86.38 179 ASP A CA 1
ATOM 1441 C C . ASP A 1 179 ? 11.909 8.537 -3.171 1.00 86.38 179 ASP A C 1
ATOM 1443 O O . ASP A 1 179 ? 12.344 8.673 -4.318 1.00 86.38 179 ASP A O 1
ATOM 1447 N N . LEU A 1 180 ? 12.010 9.508 -2.260 1.00 86.69 180 LEU A N 1
ATOM 1448 C CA . LEU A 1 180 ? 12.560 10.828 -2.574 1.00 86.69 180 LEU A CA 1
ATOM 1449 C C . LEU A 1 180 ? 14.037 10.760 -2.982 1.00 86.69 180 LEU A C 1
ATOM 1451 O O . LEU A 1 180 ? 14.452 11.512 -3.865 1.00 86.69 180 LEU A O 1
ATOM 1455 N N . ASN A 1 181 ? 14.825 9.858 -2.389 1.00 88.19 181 ASN A N 1
ATOM 1456 C CA . ASN A 1 181 ? 16.232 9.690 -2.756 1.00 88.19 181 ASN A CA 1
ATOM 1457 C C . ASN A 1 181 ? 16.355 9.031 -4.126 1.00 88.19 181 ASN A C 1
ATOM 1459 O O . ASN A 1 181 ? 17.157 9.480 -4.941 1.00 88.19 181 ASN A O 1
ATOM 1463 N N . ALA A 1 182 ? 15.529 8.020 -4.412 1.00 89.50 182 ALA A N 1
ATOM 1464 C CA . ALA A 1 182 ? 15.474 7.403 -5.734 1.00 89.50 182 ALA A CA 1
ATOM 1465 C C . ALA A 1 182 ? 15.079 8.426 -6.811 1.00 89.50 182 ALA A C 1
ATOM 1467 O O . ALA A 1 182 ? 15.750 8.541 -7.836 1.00 89.50 182 ALA A O 1
ATOM 1468 N N . PHE A 1 183 ? 14.039 9.226 -6.562 1.00 90.06 183 PHE A N 1
ATOM 1469 C CA . PHE A 1 183 ? 13.629 10.303 -7.462 1.00 90.06 183 PHE A CA 1
ATOM 1470 C C . PHE A 1 183 ? 14.740 11.336 -7.669 1.00 90.06 183 PHE A C 1
ATOM 1472 O O . PHE A 1 183 ? 15.007 11.741 -8.802 1.00 90.06 183 PHE A O 1
ATOM 1479 N N . LYS A 1 184 ? 15.417 11.754 -6.595 1.00 88.75 184 LYS A N 1
ATOM 1480 C CA . LYS A 1 184 ? 16.546 12.681 -6.695 1.00 88.75 184 LYS A CA 1
ATOM 1481 C C . LYS A 1 184 ? 17.679 12.095 -7.532 1.00 88.75 184 LYS A C 1
ATOM 1483 O O . LYS A 1 184 ? 18.125 12.758 -8.460 1.00 88.75 184 LYS A O 1
ATOM 1488 N N . ALA A 1 185 ? 18.084 10.857 -7.253 1.00 89.38 185 ALA A N 1
ATOM 1489 C CA . ALA A 1 185 ? 19.154 10.175 -7.972 1.00 89.38 185 ALA A CA 1
ATOM 1490 C C . ALA A 1 185 ? 18.850 10.071 -9.473 1.00 89.38 185 ALA A C 1
ATOM 1492 O O . ALA A 1 185 ? 19.694 10.412 -10.293 1.00 89.38 185 ALA A O 1
ATOM 1493 N N . ILE A 1 186 ? 17.619 9.700 -9.842 1.00 91.19 186 ILE A N 1
ATOM 1494 C CA . ILE A 1 186 ? 17.181 9.645 -11.245 1.00 91.19 186 ILE A CA 1
ATOM 1495 C C . ILE A 1 186 ? 17.375 11.003 -11.935 1.00 91.19 186 ILE A C 1
ATOM 1497 O O . ILE A 1 186 ? 17.955 11.074 -13.020 1.00 91.19 186 ILE A O 1
ATOM 1501 N N . ASN A 1 187 ? 16.924 12.087 -11.298 1.00 89.44 187 ASN A N 1
ATOM 1502 C CA . ASN A 1 187 ? 17.022 13.427 -11.875 1.00 89.44 187 ASN A CA 1
ATOM 1503 C C . ASN A 1 187 ? 18.467 13.940 -11.938 1.00 89.44 187 ASN A C 1
ATOM 1505 O O . ASN A 1 187 ? 18.865 14.544 -12.934 1.00 89.44 187 ASN A O 1
ATOM 1509 N N . GLU A 1 188 ? 19.256 13.704 -10.892 1.00 87.94 188 GLU A N 1
ATOM 1510 C CA . GLU A 1 188 ? 20.657 14.121 -10.815 1.00 87.94 188 GLU A CA 1
ATOM 1511 C C . GLU A 1 188 ? 21.539 13.381 -11.826 1.00 87.94 188 GLU A C 1
ATOM 1513 O O . GLU A 1 188 ? 22.437 13.988 -12.407 1.00 87.94 188 GLU A O 1
ATOM 1518 N N . CYS A 1 189 ? 21.233 12.115 -12.116 1.00 88.88 189 CYS A N 1
ATOM 1519 C CA . CYS A 1 189 ? 21.905 11.335 -13.153 1.00 88.88 189 CYS A CA 1
ATOM 1520 C C . CYS A 1 189 ? 21.488 11.718 -14.587 1.00 88.88 189 CYS A C 1
ATOM 1522 O O . CYS A 1 189 ? 21.989 11.131 -15.542 1.00 88.88 189 CYS A O 1
ATOM 1524 N N . GLY A 1 190 ? 20.576 12.682 -14.773 1.00 90.31 190 GLY A N 1
ATOM 1525 C CA . GLY A 1 190 ? 20.110 13.086 -16.102 1.00 90.31 190 GLY A CA 1
ATOM 1526 C C . GLY A 1 190 ? 19.256 12.026 -16.805 1.00 90.31 190 GLY A C 1
ATOM 1527 O O . GLY A 1 190 ? 19.152 12.034 -18.036 1.00 90.31 190 GLY A O 1
ATOM 1528 N N . LEU A 1 191 ? 18.649 11.114 -16.041 1.00 94.19 191 LEU A N 1
ATOM 1529 C CA . LEU A 1 191 ? 17.715 10.130 -16.570 1.00 94.19 191 LEU A CA 1
ATOM 1530 C C . LEU A 1 191 ? 16.347 10.776 -16.815 1.00 94.19 191 LEU A C 1
ATOM 1532 O O . LEU A 1 191 ? 15.913 11.670 -16.086 1.00 94.19 191 LEU A O 1
ATOM 1536 N N . VAL A 1 192 ? 15.646 10.329 -17.856 1.00 93.38 192 VAL A N 1
ATOM 1537 C CA . VAL A 1 192 ? 14.326 10.877 -18.197 1.00 93.38 192 VAL A CA 1
ATOM 1538 C C . VAL A 1 192 ? 13.263 10.350 -17.227 1.00 93.38 192 VAL A C 1
ATOM 1540 O O . VAL A 1 192 ? 13.064 9.141 -17.112 1.00 93.38 192 VAL A O 1
ATOM 1543 N N . TYR A 1 193 ? 12.526 11.260 -16.583 1.00 91.56 193 TYR A N 1
ATOM 1544 C CA . TYR A 1 193 ? 11.417 10.942 -15.679 1.00 91.56 193 TYR A CA 1
ATOM 1545 C C . TYR A 1 193 ? 10.108 11.615 -16.129 1.00 91.56 193 TYR A C 1
ATOM 1547 O O . TYR A 1 193 ? 10.060 12.830 -16.313 1.00 91.56 193 TYR A O 1
ATOM 1555 N N . ASP A 1 194 ? 9.033 10.835 -16.288 1.00 88.06 194 ASP A N 1
ATOM 1556 C CA . ASP A 1 194 ? 7.693 11.304 -16.706 1.00 88.06 194 ASP A CA 1
ATOM 1557 C C . ASP A 1 194 ? 6.590 10.567 -15.923 1.00 88.06 194 ASP A C 1
ATOM 1559 O O . ASP A 1 194 ? 5.849 9.738 -16.465 1.00 88.06 194 ASP A O 1
ATOM 1563 N N . GLY A 1 195 ? 6.534 10.814 -14.610 1.00 84.75 195 GLY A N 1
ATOM 1564 C CA . GLY A 1 195 ? 5.695 10.051 -13.670 1.00 84.75 195 GLY A CA 1
ATOM 1565 C C . GLY A 1 195 ? 6.238 8.649 -13.351 1.00 84.75 195 GLY A C 1
ATOM 1566 O O . GLY A 1 195 ? 5.556 7.852 -12.719 1.00 84.75 195 GLY A O 1
ATOM 1567 N N . GLY A 1 196 ? 7.454 8.361 -13.811 1.00 89.81 196 GLY A N 1
ATOM 1568 C CA . GLY A 1 196 ? 8.210 7.123 -13.655 1.00 89.81 196 GLY A CA 1
ATOM 1569 C C . GLY A 1 196 ? 9.501 7.217 -14.475 1.00 89.81 196 GLY A C 1
ATOM 1570 O O . GLY A 1 196 ? 9.590 8.055 -15.381 1.00 89.81 196 GLY A O 1
ATOM 1571 N N . LEU A 1 197 ? 10.497 6.386 -14.161 1.00 93.81 197 LEU A N 1
ATOM 1572 C CA . LEU A 1 197 ? 11.732 6.265 -14.936 1.00 93.81 197 LEU A CA 1
ATOM 1573 C C . LEU A 1 197 ? 11.391 5.785 -16.349 1.00 93.81 197 LEU A C 1
ATOM 1575 O O . LEU A 1 197 ? 10.794 4.719 -16.516 1.00 93.81 197 LEU A O 1
ATOM 1579 N N . VAL A 1 198 ? 11.743 6.580 -17.357 1.00 92.94 198 VAL A N 1
ATOM 1580 C CA . VAL A 1 198 ? 11.407 6.275 -18.746 1.00 92.94 198 VAL A CA 1
ATOM 1581 C C . VAL A 1 198 ? 12.391 5.262 -19.310 1.00 92.94 198 VAL A C 1
ATOM 1583 O O . VAL A 1 198 ? 13.592 5.522 -19.362 1.00 92.94 198 VAL A O 1
ATOM 1586 N N . VAL A 1 199 ? 11.860 4.136 -19.786 1.00 93.38 199 VAL A N 1
ATOM 1587 C CA . VAL A 1 199 ? 12.646 3.069 -20.414 1.00 93.38 199 VAL A CA 1
ATOM 1588 C C . VAL A 1 199 ? 12.198 2.772 -21.843 1.00 93.38 199 VAL A C 1
ATOM 1590 O O . VAL A 1 199 ? 11.058 3.038 -22.245 1.00 93.38 199 VAL A O 1
ATOM 1593 N N . GLY A 1 200 ? 13.118 2.221 -22.622 1.00 89.88 200 GLY A N 1
ATOM 1594 C CA . GLY A 1 200 ? 12.883 1.612 -23.917 1.00 89.88 200 GLY A CA 1
ATOM 1595 C C . GLY A 1 200 ? 12.264 0.215 -23.803 1.00 89.88 200 GLY A C 1
ATOM 1596 O O . GLY A 1 200 ? 11.954 -0.263 -22.709 1.00 89.88 200 GLY A O 1
ATOM 1597 N N . PRO A 1 201 ? 12.065 -0.464 -24.945 1.00 86.81 201 PRO A N 1
ATOM 1598 C CA . PRO A 1 201 ? 11.455 -1.791 -24.976 1.00 86.81 201 PRO A CA 1
ATOM 1599 C C . PRO A 1 201 ? 12.350 -2.863 -24.334 1.00 86.81 201 PRO A C 1
ATOM 1601 O O . PRO A 1 201 ? 11.874 -3.946 -24.012 1.00 86.81 201 PRO A O 1
ATOM 1604 N N . TRP A 1 202 ? 13.635 -2.561 -24.122 1.00 88.56 202 TRP A N 1
ATOM 1605 C CA . TRP A 1 202 ? 14.632 -3.467 -23.559 1.00 88.56 202 TRP A CA 1
ATOM 1606 C C . TRP A 1 202 ? 15.041 -3.073 -22.139 1.00 88.56 202 TRP A C 1
ATOM 1608 O O . TRP A 1 202 ? 16.152 -3.391 -21.713 1.00 88.56 202 TRP A O 1
ATOM 1618 N N . PHE A 1 203 ? 14.150 -2.381 -21.416 1.00 90.88 203 PHE A N 1
ATOM 1619 C CA . PHE A 1 203 ? 14.386 -1.857 -20.064 1.00 90.88 203 PHE A CA 1
ATOM 1620 C C . PHE A 1 203 ? 15.537 -0.842 -19.979 1.00 90.88 203 PHE A C 1
ATOM 1622 O O . PHE A 1 203 ? 15.942 -0.451 -18.889 1.00 90.88 203 PHE A O 1
ATOM 1629 N N . ASP A 1 204 ? 16.074 -0.414 -21.116 1.00 92.38 204 ASP A N 1
ATOM 1630 C CA . ASP A 1 204 ? 17.161 0.543 -21.249 1.00 92.38 204 ASP A CA 1
ATOM 1631 C C . ASP A 1 204 ? 16.665 1.967 -20.996 1.00 92.38 204 ASP A C 1
ATOM 1633 O O . ASP A 1 204 ? 15.574 2.336 -21.421 1.00 92.38 204 ASP A O 1
ATOM 1637 N N . THR A 1 205 ? 17.450 2.786 -20.305 1.00 94.81 205 THR A N 1
ATOM 1638 C CA . THR A 1 205 ? 17.149 4.218 -20.158 1.00 94.81 205 THR A CA 1
ATOM 1639 C C . THR A 1 205 ? 17.804 5.027 -21.286 1.00 94.81 205 THR A C 1
ATOM 1641 O O . THR A 1 205 ? 18.336 4.474 -22.247 1.00 94.81 205 THR A O 1
ATOM 1644 N N . ASN A 1 206 ? 17.796 6.361 -21.193 1.00 92.56 206 ASN A N 1
ATOM 1645 C CA . ASN A 1 206 ? 18.593 7.198 -22.096 1.00 92.56 206 ASN A CA 1
ATOM 1646 C C . ASN A 1 206 ? 20.113 7.049 -21.894 1.00 92.56 206 ASN A C 1
ATOM 1648 O O . ASN A 1 206 ? 20.868 7.504 -22.752 1.00 92.56 206 ASN A O 1
ATOM 1652 N N . ASP A 1 207 ? 20.553 6.441 -20.790 1.00 93.50 207 ASP A N 1
ATOM 1653 C CA . ASP A 1 207 ? 21.932 6.003 -20.593 1.00 93.50 207 ASP A CA 1
ATOM 1654 C C . ASP A 1 207 ? 22.053 4.502 -20.955 1.00 93.50 207 ASP A C 1
ATOM 1656 O O . ASP A 1 207 ? 21.354 3.680 -20.355 1.00 93.50 207 ASP A O 1
ATOM 1660 N N . PRO A 1 208 ? 22.936 4.108 -21.900 1.00 88.69 208 PRO A N 1
ATOM 1661 C CA . PRO A 1 208 ? 23.106 2.712 -22.329 1.00 88.69 208 PRO A CA 1
ATOM 1662 C C . PRO A 1 208 ? 23.514 1.720 -21.227 1.00 88.69 208 PRO A C 1
ATOM 1664 O O . PRO A 1 208 ? 23.374 0.503 -21.406 1.00 88.69 208 PRO A O 1
ATOM 1667 N N . TYR A 1 209 ? 24.056 2.218 -20.116 1.00 90.06 209 TYR A N 1
ATOM 1668 C CA . TYR A 1 209 ? 24.544 1.410 -19.000 1.00 90.06 209 TYR A CA 1
ATOM 1669 C C . TYR A 1 209 ? 23.559 1.349 -17.832 1.00 90.06 209 TYR A C 1
ATOM 1671 O O . TYR A 1 209 ? 23.773 0.574 -16.900 1.00 90.06 209 TYR A O 1
ATOM 1679 N N . VAL A 1 210 ? 22.468 2.117 -17.886 1.00 92.88 210 VAL A N 1
ATOM 1680 C CA . VAL A 1 210 ? 21.444 2.144 -16.842 1.00 92.88 210 VAL A CA 1
ATOM 1681 C C . VAL A 1 210 ? 20.149 1.536 -17.366 1.00 92.88 210 VAL A C 1
ATOM 1683 O O . VAL A 1 210 ? 19.612 1.946 -18.397 1.00 92.88 210 VAL A O 1
ATOM 1686 N N . TYR A 1 211 ? 19.633 0.567 -16.612 1.00 93.56 211 TYR A N 1
ATOM 1687 C CA . TYR A 1 211 ? 18.398 -0.153 -16.906 1.00 93.56 211 TYR A CA 1
ATOM 1688 C C . TYR A 1 211 ? 17.397 0.049 -15.770 1.00 93.56 211 TYR A C 1
ATOM 1690 O O . TYR A 1 211 ? 17.785 0.216 -14.614 1.00 93.56 211 TYR A O 1
ATOM 1698 N N . GLY A 1 212 ? 16.108 0.018 -16.096 1.00 92.31 212 GLY A N 1
ATOM 1699 C CA . GLY A 1 212 ? 15.021 0.173 -15.138 1.00 92.31 212 GLY A CA 1
ATOM 1700 C C . GLY A 1 212 ? 13.975 -0.926 -15.279 1.00 92.31 212 GLY A C 1
ATOM 1701 O O . GLY A 1 212 ? 13.461 -1.164 -16.367 1.00 92.31 212 GLY A O 1
ATOM 1702 N N . ALA A 1 213 ? 13.591 -1.539 -14.161 1.00 92.62 213 ALA A N 1
ATOM 1703 C CA . ALA A 1 213 ? 12.454 -2.454 -14.066 1.00 92.62 213 ALA A CA 1
ATOM 1704 C C . ALA A 1 213 ? 11.624 -2.178 -12.801 1.00 92.62 213 ALA A C 1
ATOM 1706 O O . ALA A 1 213 ? 12.057 -1.456 -11.904 1.00 92.62 213 ALA A O 1
ATOM 1707 N N . GLY A 1 214 ? 10.425 -2.762 -12.736 1.00 89.62 214 GLY A N 1
ATOM 1708 C CA . GLY A 1 214 ? 9.538 -2.650 -11.577 1.00 89.62 214 GLY A CA 1
ATOM 1709 C C . GLY A 1 214 ? 8.592 -1.439 -11.603 1.00 89.62 214 GLY A C 1
ATOM 1710 O O . GLY A 1 214 ? 8.502 -0.731 -12.608 1.00 89.62 214 GLY A O 1
ATOM 1711 N N . PRO A 1 215 ? 7.849 -1.198 -10.509 1.00 87.81 215 PRO A N 1
ATOM 1712 C CA . PRO A 1 215 ? 6.687 -0.303 -10.485 1.00 87.81 215 PRO A CA 1
ATOM 1713 C C . PRO A 1 215 ? 7.017 1.185 -10.664 1.00 87.81 215 PRO A C 1
ATOM 1715 O O . PRO A 1 215 ? 6.122 1.970 -10.966 1.00 87.81 215 PRO A O 1
ATOM 1718 N N . CYS A 1 216 ? 8.283 1.583 -10.504 1.00 88.81 216 CYS A N 1
ATOM 1719 C CA . CYS A 1 216 ? 8.740 2.960 -10.707 1.00 88.81 216 CYS A CA 1
ATOM 1720 C C . CYS A 1 216 ? 9.026 3.306 -12.179 1.00 88.81 216 CYS A C 1
ATOM 1722 O O . CYS A 1 216 ? 9.462 4.421 -12.463 1.00 88.81 216 CYS A O 1
ATOM 1724 N N . VAL A 1 217 ? 8.801 2.372 -13.108 1.00 90.69 217 VAL A N 1
ATOM 1725 C CA . VAL A 1 217 ? 9.175 2.486 -14.522 1.00 90.69 217 VAL A CA 1
ATOM 1726 C C . VAL A 1 217 ? 7.968 2.721 -15.424 1.00 90.69 217 VAL A C 1
ATOM 1728 O O . VAL A 1 217 ? 6.863 2.234 -15.178 1.00 90.69 217 VAL A O 1
ATOM 1731 N N . LYS A 1 218 ? 8.209 3.447 -16.516 1.00 89.31 218 LYS A N 1
ATOM 1732 C CA . LYS A 1 218 ? 7.244 3.736 -17.573 1.00 89.31 218 LYS A CA 1
ATOM 1733 C C . LYS A 1 218 ? 7.903 3.577 -18.941 1.00 89.31 218 LYS A C 1
ATOM 1735 O O . LYS A 1 218 ? 9.007 4.069 -19.155 1.00 89.31 218 LYS A O 1
ATOM 1740 N N . TYR A 1 219 ? 7.219 2.955 -19.897 1.00 88.69 219 TYR A N 1
ATOM 1741 C CA . TYR A 1 219 ? 7.723 2.904 -21.268 1.00 88.69 219 TYR A CA 1
ATOM 1742 C C . TYR A 1 219 ? 7.702 4.278 -21.946 1.00 88.69 219 TYR A C 1
ATOM 1744 O O . TYR A 1 219 ? 6.809 5.104 -21.735 1.00 88.69 219 TYR A O 1
ATOM 1752 N N . SER A 1 220 ? 8.688 4.511 -22.811 1.00 85.56 220 SER A N 1
ATOM 1753 C CA . SER A 1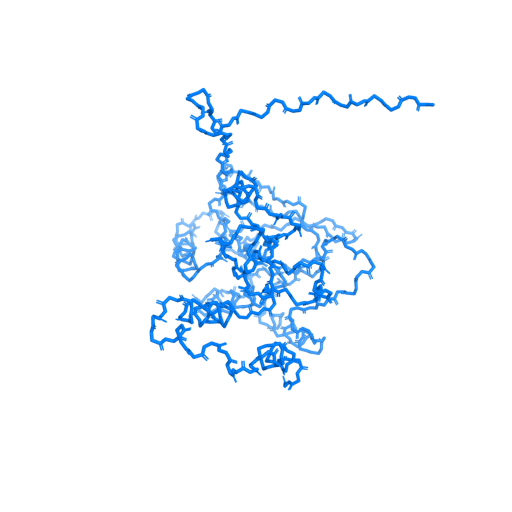 220 ? 8.758 5.700 -23.654 1.00 85.56 220 SER A CA 1
ATOM 1754 C C . SER A 1 220 ? 7.489 5.872 -24.488 1.00 85.56 220 SER A C 1
ATOM 1756 O O . SER A 1 220 ? 7.019 4.934 -25.132 1.00 85.56 220 SER A O 1
ATOM 1758 N N . ARG A 1 221 ? 6.970 7.106 -24.570 1.00 83.81 221 ARG A N 1
ATOM 1759 C CA . ARG A 1 221 ? 5.774 7.437 -25.375 1.00 83.81 221 ARG A CA 1
ATOM 1760 C C . ARG A 1 221 ? 5.928 7.062 -26.855 1.00 83.81 221 ARG A C 1
ATOM 1762 O O . ARG A 1 221 ? 4.932 6.826 -27.526 1.00 83.81 221 ARG A O 1
ATOM 1769 N N . ARG A 1 222 ? 7.170 6.959 -27.346 1.00 82.56 222 ARG A N 1
ATOM 1770 C CA . ARG A 1 222 ? 7.503 6.515 -28.712 1.00 82.56 222 ARG A CA 1
ATOM 1771 C C . ARG A 1 222 ? 7.060 5.080 -29.005 1.00 82.56 222 ARG A C 1
ATOM 1773 O O . ARG A 1 222 ? 6.907 4.735 -30.168 1.00 82.56 222 ARG A O 1
ATOM 1780 N N . LEU A 1 223 ? 6.878 4.262 -27.969 1.00 80.88 223 LEU A N 1
ATOM 1781 C CA . LEU A 1 223 ? 6.425 2.878 -28.086 1.00 80.88 223 LEU A CA 1
ATOM 1782 C C . LEU A 1 223 ? 4.898 2.762 -28.165 1.00 80.88 223 LEU A C 1
ATOM 1784 O O . LEU A 1 223 ? 4.397 1.661 -28.348 1.00 80.88 223 LEU A O 1
ATOM 1788 N N . TYR A 1 224 ? 4.157 3.870 -28.015 1.00 78.19 224 TYR A N 1
ATOM 1789 C CA . TYR A 1 224 ? 2.688 3.895 -28.040 1.00 78.19 224 TYR A CA 1
ATOM 1790 C C . TYR A 1 224 ? 2.029 2.853 -27.114 1.00 78.19 224 TYR A C 1
ATOM 1792 O O . TYR A 1 224 ? 0.926 2.386 -27.381 1.00 78.19 224 TYR A O 1
ATOM 1800 N N . ALA A 1 225 ? 2.681 2.529 -25.992 1.00 76.31 225 ALA A N 1
ATOM 1801 C CA . ALA A 1 225 ? 2.226 1.538 -25.018 1.00 76.31 225 ALA A CA 1
ATOM 1802 C C . ALA A 1 225 ? 1.884 2.166 -23.645 1.00 76.31 225 ALA A C 1
ATOM 1804 O O . ALA A 1 225 ? 2.408 1.730 -22.621 1.00 76.31 225 ALA A O 1
ATOM 1805 N N . PRO A 1 226 ? 1.018 3.201 -23.571 1.00 68.94 226 PRO A N 1
ATOM 1806 C CA . PRO A 1 226 ? 0.735 3.904 -22.315 1.00 68.94 226 PRO A CA 1
ATOM 1807 C C . PRO A 1 226 ? 0.041 3.021 -21.264 1.00 68.94 226 PRO A C 1
ATOM 1809 O O . PRO A 1 226 ? 0.126 3.315 -20.075 1.00 68.94 226 PRO A O 1
ATOM 1812 N N . HIS A 1 227 ? -0.628 1.947 -21.694 1.00 72.31 227 HIS A N 1
ATOM 1813 C CA . HIS A 1 227 ? -1.336 1.008 -20.819 1.00 72.31 227 HIS A CA 1
ATOM 1814 C C . HIS A 1 227 ? -0.442 -0.119 -20.280 1.00 72.31 227 HIS A C 1
ATOM 1816 O O . HIS A 1 227 ? -0.817 -0.799 -19.330 1.00 72.31 227 HIS A O 1
ATOM 1822 N N . GLN A 1 228 ? 0.752 -0.310 -20.845 1.00 72.81 228 GLN A N 1
ATOM 1823 C CA . GLN A 1 228 ? 1.697 -1.334 -20.404 1.00 72.81 228 GLN A CA 1
ATOM 1824 C C . GLN A 1 228 ? 2.637 -0.735 -19.355 1.00 72.81 228 GLN A C 1
ATOM 1826 O O . GLN A 1 228 ? 3.770 -0.370 -19.640 1.00 72.81 228 GLN A O 1
ATOM 1831 N N . VAL A 1 229 ? 2.152 -0.574 -18.126 1.00 76.81 229 VAL A N 1
ATOM 1832 C CA . VAL A 1 229 ? 2.966 -0.047 -17.019 1.00 76.81 229 VAL A CA 1
ATOM 1833 C C . VAL A 1 229 ? 3.337 -1.191 -16.088 1.00 76.81 229 VAL A C 1
ATOM 1835 O O . VAL A 1 229 ? 2.456 -1.917 -15.636 1.00 76.81 229 VAL A O 1
ATOM 1838 N N . HIS A 1 230 ? 4.621 -1.320 -15.747 1.00 81.25 230 HIS A N 1
ATOM 1839 C CA . HIS A 1 230 ? 5.133 -2.397 -14.886 1.00 81.25 230 HIS A CA 1
ATOM 1840 C C . HIS A 1 230 ? 4.416 -2.508 -13.537 1.00 81.25 230 HIS A C 1
ATOM 1842 O O . HIS A 1 230 ? 4.335 -3.595 -12.984 1.00 81.25 230 HIS A O 1
ATOM 1848 N N . LYS A 1 231 ? 3.856 -1.407 -13.020 1.00 78.94 231 LYS A N 1
ATOM 1849 C CA . LYS A 1 231 ? 3.087 -1.399 -11.766 1.00 78.94 231 LYS A CA 1
ATOM 1850 C C . LYS A 1 231 ? 1.855 -2.319 -11.774 1.00 78.94 231 LYS A C 1
ATOM 1852 O O . LYS A 1 231 ? 1.333 -2.610 -10.707 1.00 78.94 231 LYS A O 1
ATOM 1857 N N . TYR A 1 232 ? 1.378 -2.722 -12.954 1.00 80.06 232 TYR A N 1
ATOM 1858 C CA . TYR A 1 232 ? 0.252 -3.645 -13.122 1.00 80.06 232 TYR A CA 1
ATOM 1859 C C . TYR A 1 232 ? 0.689 -5.102 -13.319 1.00 80.06 232 TYR A C 1
ATOM 1861 O O . TYR A 1 232 ? -0.159 -5.968 -13.507 1.00 80.06 232 TYR A O 1
ATOM 1869 N N . TYR A 1 233 ? 1.994 -5.376 -13.283 1.00 81.69 233 TYR A N 1
ATOM 1870 C CA . TYR A 1 233 ? 2.559 -6.708 -13.455 1.00 81.69 233 TYR A CA 1
ATOM 1871 C C . TYR A 1 233 ? 3.252 -7.173 -12.175 1.00 81.69 233 TYR A C 1
ATOM 1873 O O . TYR A 1 233 ? 3.703 -6.372 -11.351 1.00 81.69 233 TYR A O 1
ATOM 1881 N N . CYS A 1 234 ? 3.357 -8.492 -12.032 1.00 83.00 234 CYS A N 1
ATOM 1882 C CA . CYS A 1 234 ? 4.140 -9.127 -10.984 1.00 83.00 234 CYS A CA 1
ATOM 1883 C C . CYS A 1 234 ? 5.608 -8.677 -11.085 1.00 83.00 234 CYS A C 1
ATOM 1885 O O . CYS A 1 234 ? 6.223 -8.716 -12.154 1.00 83.00 234 CYS A O 1
ATOM 1887 N N . SER A 1 235 ? 6.163 -8.191 -9.972 1.00 87.19 235 SER A N 1
ATOM 1888 C CA . SER A 1 235 ? 7.529 -7.661 -9.959 1.00 87.19 235 SER A CA 1
ATOM 1889 C C . SER A 1 235 ? 8.573 -8.765 -10.116 1.00 87.19 235 SER A C 1
ATOM 1891 O O . SER A 1 235 ? 9.618 -8.498 -10.709 1.00 87.19 235 SER A O 1
ATOM 1893 N N . GLU A 1 236 ? 8.289 -9.990 -9.657 1.00 87.56 236 GLU A N 1
ATOM 1894 C CA . GLU A 1 236 ? 9.139 -11.150 -9.929 1.00 87.56 236 GLU A CA 1
ATOM 1895 C C . GLU A 1 236 ? 9.237 -11.428 -11.434 1.00 87.56 236 GLU A C 1
ATOM 1897 O O . GLU A 1 236 ? 10.347 -11.526 -11.955 1.00 87.56 236 GLU A O 1
ATOM 1902 N N . ASP A 1 237 ? 8.110 -11.444 -12.150 1.00 87.88 237 ASP A N 1
ATOM 1903 C CA . ASP A 1 237 ? 8.077 -11.700 -13.597 1.00 87.88 237 ASP A CA 1
ATOM 1904 C C . ASP A 1 237 ? 8.811 -10.613 -14.397 1.00 87.88 237 ASP A C 1
ATOM 1906 O O . ASP A 1 237 ? 9.580 -10.895 -15.322 1.00 87.88 237 ASP A O 1
ATOM 1910 N N . VAL A 1 238 ? 8.597 -9.342 -14.038 1.00 90.12 238 VAL A N 1
ATOM 1911 C CA . VAL A 1 238 ? 9.289 -8.204 -14.667 1.00 90.12 238 VAL A CA 1
ATOM 1912 C C . VAL A 1 238 ? 10.796 -8.269 -14.386 1.00 90.12 238 VAL A C 1
ATOM 1914 O O . VAL A 1 238 ? 11.607 -8.017 -15.281 1.00 90.12 238 VAL A O 1
ATOM 1917 N N . GLY A 1 239 ? 11.183 -8.632 -13.160 1.00 91.00 239 GLY A N 1
ATOM 1918 C CA . GLY A 1 239 ? 12.579 -8.827 -12.774 1.00 91.00 239 GLY A CA 1
ATOM 1919 C C . GLY A 1 239 ? 13.236 -9.989 -13.518 1.00 91.00 239 GLY A C 1
ATOM 1920 O O . GLY A 1 239 ? 14.362 -9.854 -13.999 1.00 91.00 239 GLY A O 1
ATOM 1921 N N . GLU A 1 240 ? 12.525 -11.104 -13.687 1.00 91.06 240 GLU A N 1
ATOM 1922 C CA . GLU A 1 240 ? 13.000 -12.252 -14.455 1.00 91.06 240 GLU A CA 1
ATOM 1923 C C . GLU A 1 240 ? 13.226 -11.884 -15.928 1.00 91.06 240 GLU A C 1
ATOM 1925 O O . GLU A 1 240 ? 14.260 -12.229 -16.508 1.00 91.06 240 GLU A O 1
ATOM 1930 N N . ALA A 1 241 ? 12.302 -11.136 -16.536 1.00 89.31 241 ALA A N 1
ATOM 1931 C CA . ALA A 1 241 ? 12.448 -10.663 -17.909 1.00 89.31 241 ALA A CA 1
ATOM 1932 C C . ALA A 1 241 ? 13.704 -9.791 -18.088 1.00 89.31 241 ALA A C 1
ATOM 1934 O O . ALA A 1 241 ? 14.469 -10.000 -19.037 1.00 89.31 241 ALA A O 1
ATOM 1935 N N . LEU A 1 242 ? 13.965 -8.874 -17.149 1.00 91.56 242 LEU A N 1
ATOM 1936 C CA . LEU A 1 242 ? 15.193 -8.077 -17.137 1.00 91.56 242 LEU A CA 1
ATOM 1937 C C . LEU A 1 242 ? 16.444 -8.958 -16.951 1.00 91.56 242 LEU A C 1
ATOM 1939 O O . LEU A 1 242 ? 17.439 -8.781 -17.656 1.00 91.56 242 LEU A O 1
ATOM 1943 N N . ALA A 1 243 ? 16.402 -9.941 -16.050 1.00 91.19 243 ALA A N 1
ATOM 1944 C CA . ALA A 1 243 ? 17.522 -10.852 -15.811 1.00 91.19 243 ALA A CA 1
ATOM 1945 C C . ALA A 1 243 ? 17.874 -11.677 -17.061 1.00 91.19 243 ALA A C 1
ATOM 1947 O O . ALA A 1 243 ? 19.046 -11.795 -17.422 1.00 91.19 243 ALA A O 1
ATOM 1948 N N . ARG A 1 244 ? 16.867 -12.186 -17.785 1.00 88.50 244 ARG A N 1
ATOM 1949 C CA . ARG A 1 244 ? 17.062 -12.897 -19.061 1.00 88.50 244 ARG A CA 1
ATOM 1950 C C . ARG A 1 244 ? 17.724 -12.014 -20.121 1.00 88.50 244 ARG A C 1
ATOM 1952 O O . ARG A 1 244 ? 18.530 -12.509 -20.911 1.00 88.50 244 ARG A O 1
ATOM 1959 N N . LEU A 1 245 ? 17.418 -10.716 -20.135 1.00 87.69 245 LEU A N 1
ATOM 1960 C CA . LEU A 1 245 ? 18.075 -9.757 -21.022 1.00 87.69 245 LEU A CA 1
ATOM 1961 C C . LEU A 1 245 ? 19.559 -9.587 -20.673 1.00 87.69 245 LEU A C 1
ATOM 1963 O O . LEU A 1 245 ? 20.403 -9.605 -21.571 1.00 87.69 245 LEU A O 1
ATOM 1967 N N . PHE A 1 246 ? 19.889 -9.486 -19.385 1.00 88.38 246 PHE A N 1
ATOM 1968 C CA . PHE A 1 246 ? 21.281 -9.408 -18.942 1.00 88.38 246 PHE A CA 1
ATOM 1969 C C . PHE A 1 246 ? 22.071 -10.677 -19.237 1.00 88.38 246 PHE A C 1
ATOM 1971 O O . PHE A 1 246 ? 23.205 -10.566 -19.693 1.00 88.38 246 PHE A O 1
ATOM 1978 N N . LEU A 1 247 ? 21.478 -11.863 -19.069 1.00 87.56 247 LEU A N 1
ATOM 1979 C CA . LEU A 1 247 ? 22.134 -13.122 -19.432 1.00 87.56 247 LEU A CA 1
ATOM 1980 C C . LEU A 1 247 ? 22.592 -13.114 -20.896 1.00 87.56 247 LEU A C 1
ATOM 1982 O O . LEU A 1 247 ? 23.725 -13.477 -21.181 1.00 87.56 247 LEU A O 1
ATOM 1986 N N . ARG A 1 248 ? 21.772 -12.608 -21.825 1.00 79.75 248 ARG A N 1
ATOM 1987 C CA . ARG A 1 248 ? 22.161 -12.497 -23.245 1.00 79.75 248 ARG A CA 1
ATOM 1988 C C . ARG A 1 248 ? 23.301 -11.507 -23.490 1.00 79.75 248 ARG A C 1
ATOM 1990 O O . ARG A 1 248 ? 24.114 -11.739 -24.377 1.00 79.75 248 ARG A O 1
ATOM 1997 N N . LYS A 1 249 ? 23.339 -10.398 -22.744 1.00 79.56 249 LYS A N 1
ATOM 1998 C CA . LYS A 1 249 ? 24.368 -9.355 -22.895 1.00 79.56 249 LYS A CA 1
ATOM 1999 C C . LYS A 1 249 ? 25.698 -9.722 -22.241 1.00 79.56 249 LYS A C 1
ATOM 2001 O O . LYS A 1 249 ? 26.735 -9.265 -22.708 1.00 79.56 249 LYS A O 1
ATOM 2006 N N . LEU A 1 250 ? 25.655 -10.478 -21.147 1.00 82.38 250 LEU A N 1
ATOM 2007 C CA . LEU A 1 250 ? 26.814 -10.756 -20.299 1.00 82.38 250 LEU A CA 1
ATOM 2008 C C . LEU A 1 250 ? 27.411 -12.146 -20.522 1.00 82.38 250 LEU A C 1
ATOM 2010 O O . LEU A 1 250 ? 28.557 -12.356 -20.140 1.00 82.38 250 LEU A O 1
ATOM 2014 N N . ASP A 1 251 ? 26.673 -13.085 -21.120 1.00 77.38 251 ASP A N 1
ATOM 2015 C CA . ASP A 1 251 ? 27.194 -14.417 -21.413 1.00 77.38 251 ASP A CA 1
ATOM 2016 C C . ASP A 1 251 ? 28.004 -14.414 -22.730 1.00 77.38 251 ASP A C 1
ATOM 2018 O O . ASP A 1 251 ? 27.414 -14.299 -23.816 1.00 77.38 251 ASP A O 1
ATOM 2022 N N . PRO A 1 252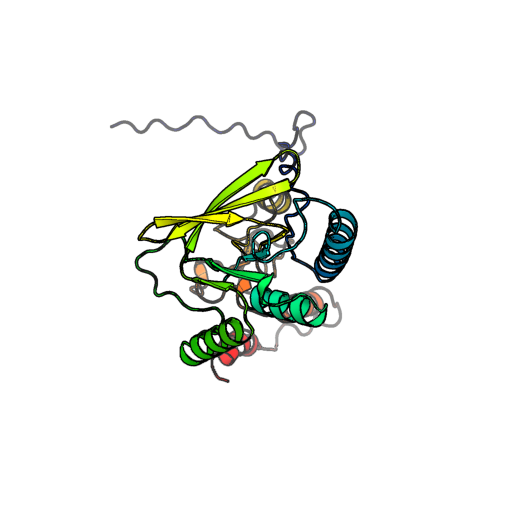 ? 29.345 -14.576 -22.668 1.00 68.62 252 PRO A N 1
ATOM 2023 C CA . PRO A 1 252 ? 30.208 -14.595 -23.848 1.00 68.62 252 PRO A CA 1
ATOM 2024 C C . PRO A 1 252 ? 29.908 -15.769 -24.795 1.00 68.62 252 PRO A C 1
ATOM 2026 O O . PRO A 1 252 ? 30.212 -15.684 -25.984 1.00 68.62 252 PRO A O 1
ATOM 2029 N N . PHE A 1 253 ? 29.275 -16.845 -24.313 1.00 68.94 253 PHE A N 1
ATOM 2030 C CA . PHE A 1 253 ? 28.866 -17.986 -25.139 1.00 68.94 253 PHE A CA 1
ATOM 2031 C C . PHE A 1 253 ? 27.526 -17.755 -25.854 1.00 68.94 253 PHE A C 1
ATOM 2033 O O . PHE A 1 253 ? 27.225 -18.434 -26.837 1.00 68.94 253 PHE A O 1
ATOM 2040 N N . MET A 1 254 ? 26.737 -16.773 -25.405 1.00 61.22 254 MET A N 1
ATOM 2041 C CA . MET A 1 254 ? 25.468 -16.374 -26.028 1.00 61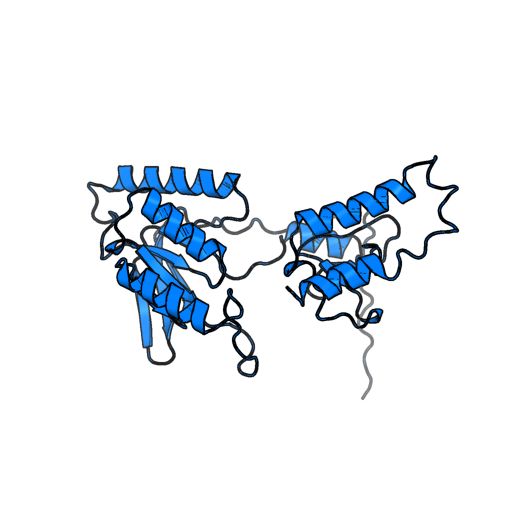.22 254 MET A CA 1
ATOM 2042 C C . MET A 1 254 ? 25.618 -15.161 -26.950 1.00 61.22 254 MET A C 1
ATOM 2044 O O . MET A 1 254 ? 24.811 -14.995 -27.866 1.00 61.22 254 MET A O 1
ATOM 2048 N N . THR A 1 255 ? 26.673 -14.355 -26.780 1.00 55.22 255 THR A N 1
ATOM 2049 C CA . THR A 1 255 ? 26.931 -13.166 -27.615 1.00 55.22 255 THR A CA 1
ATOM 2050 C C . THR A 1 255 ? 27.101 -13.522 -29.103 1.00 55.22 255 THR A C 1
ATOM 2052 O O . THR A 1 255 ? 26.771 -12.719 -29.968 1.00 55.22 255 THR A O 1
ATOM 2055 N N . GLY A 1 256 ? 27.532 -14.753 -29.418 1.00 50.66 256 GLY A N 1
ATOM 2056 C CA . GLY A 1 256 ? 27.665 -15.265 -30.791 1.00 50.66 256 GLY A CA 1
ATOM 2057 C C . GLY A 1 256 ? 26.398 -15.878 -31.415 1.00 50.66 256 GLY A C 1
ATOM 2058 O O . GLY A 1 256 ? 26.428 -16.237 -32.587 1.00 50.66 256 GLY A O 1
ATOM 2059 N N . ARG A 1 257 ? 25.290 -16.021 -30.668 1.00 49.44 257 ARG A N 1
ATOM 2060 C CA . ARG A 1 257 ? 24.003 -16.570 -31.164 1.00 49.44 257 ARG A CA 1
ATOM 2061 C C . ARG A 1 257 ? 22.924 -15.506 -31.403 1.00 49.44 257 ARG A C 1
ATOM 2063 O O . ARG A 1 257 ? 21.827 -15.838 -31.840 1.00 49.44 257 ARG A O 1
ATOM 2070 N N . ALA A 1 258 ? 23.218 -14.236 -31.124 1.00 47.53 258 ALA A N 1
ATOM 2071 C CA . ALA A 1 258 ? 22.239 -13.148 -31.093 1.00 47.53 258 ALA A CA 1
ATOM 2072 C C . ALA A 1 258 ? 21.637 -12.751 -32.461 1.00 47.53 258 ALA A C 1
ATOM 2074 O O . ALA A 1 258 ? 20.723 -11.930 -32.490 1.00 47.53 258 ALA A O 1
ATOM 2075 N N . GLU A 1 259 ? 22.096 -13.322 -33.579 1.00 44.56 259 GLU A N 1
ATOM 2076 C CA . GLU A 1 259 ? 21.602 -12.967 -34.918 1.00 44.56 259 GLU A CA 1
ATOM 2077 C C . GLU A 1 259 ? 20.361 -13.753 -35.390 1.00 44.56 259 GLU A C 1
ATOM 2079 O O . GLU A 1 259 ? 19.838 -13.422 -36.451 1.00 44.56 259 GLU A O 1
ATOM 2084 N N . LEU A 1 260 ? 19.844 -14.754 -34.653 1.00 44.44 260 LEU A N 1
ATOM 2085 C CA . LEU A 1 260 ? 18.857 -15.687 -35.240 1.00 44.44 260 LEU A CA 1
ATOM 2086 C C . LEU A 1 260 ? 17.508 -15.924 -34.542 1.00 44.44 260 LEU A C 1
ATOM 2088 O O . LEU A 1 260 ? 16.703 -16.644 -35.123 1.00 44.44 260 LEU A O 1
ATOM 2092 N N . ASP A 1 261 ? 17.161 -15.284 -33.422 1.00 41.16 261 ASP A N 1
ATOM 2093 C CA . ASP A 1 261 ? 15.853 -15.559 -32.794 1.00 41.16 261 ASP A CA 1
ATOM 2094 C C . ASP A 1 261 ? 14.905 -14.344 -32.767 1.00 41.16 261 ASP A C 1
ATOM 2096 O O . ASP A 1 261 ? 15.068 -13.444 -31.931 1.00 41.16 261 ASP A O 1
ATOM 2100 N N . PRO A 1 262 ? 13.837 -14.319 -33.595 1.00 43.66 262 PRO A N 1
ATOM 2101 C CA . PRO A 1 262 ? 12.745 -13.367 -33.458 1.00 43.66 262 PRO A CA 1
ATOM 2102 C C . PRO A 1 262 ? 11.824 -13.790 -32.299 1.00 43.66 262 PRO A C 1
ATOM 2104 O O . PRO A 1 262 ? 10.663 -14.132 -32.488 1.00 43.66 262 PRO A O 1
ATOM 2107 N N . VAL A 1 263 ? 12.315 -13.703 -31.056 1.00 45.81 263 VAL A N 1
ATOM 2108 C CA . VAL A 1 263 ? 11.464 -13.730 -29.836 1.00 45.81 263 VAL A CA 1
ATOM 2109 C C . VAL A 1 263 ? 10.748 -12.376 -29.641 1.00 45.81 263 VAL A C 1
ATOM 2111 O O . VAL A 1 263 ? 10.109 -12.112 -28.625 1.00 45.81 263 VAL A O 1
ATOM 2114 N N . THR A 1 264 ? 10.851 -11.489 -30.634 1.00 48.34 264 THR A N 1
ATOM 2115 C CA . THR A 1 264 ? 10.272 -10.141 -30.684 1.00 48.34 264 THR A CA 1
ATOM 2116 C C . THR A 1 264 ? 8.752 -10.141 -30.545 1.00 48.34 264 THR A C 1
ATOM 2118 O O . THR A 1 264 ? 8.202 -9.170 -30.031 1.00 48.34 264 THR A O 1
ATOM 2121 N N . SER A 1 265 ? 8.079 -11.229 -30.931 1.00 43.16 265 SER A N 1
ATOM 2122 C CA . SER A 1 265 ? 6.633 -11.374 -30.745 1.00 43.16 265 SER A CA 1
ATOM 2123 C C . SER A 1 265 ? 6.270 -11.926 -29.367 1.00 43.16 265 SER A C 1
ATOM 2125 O O . SER A 1 265 ? 5.319 -11.442 -28.776 1.00 43.16 265 SER A O 1
ATOM 2127 N N . GLU A 1 266 ? 7.027 -12.871 -28.800 1.00 43.31 266 GLU A N 1
ATOM 2128 C CA . GLU A 1 266 ? 6.603 -13.603 -27.596 1.00 43.31 266 GLU A CA 1
ATOM 2129 C C . GLU A 1 266 ? 6.705 -12.817 -26.289 1.00 43.31 266 GLU A C 1
ATOM 2131 O O . GLU A 1 266 ? 5.871 -13.024 -25.420 1.00 43.31 266 GLU A O 1
ATOM 2136 N N . LEU A 1 267 ? 7.678 -11.920 -26.106 1.00 46.41 267 LEU A N 1
ATOM 2137 C CA . LEU A 1 267 ? 7.736 -11.106 -24.879 1.00 46.41 267 LEU A CA 1
ATOM 2138 C C . LEU A 1 267 ? 6.595 -10.081 -24.857 1.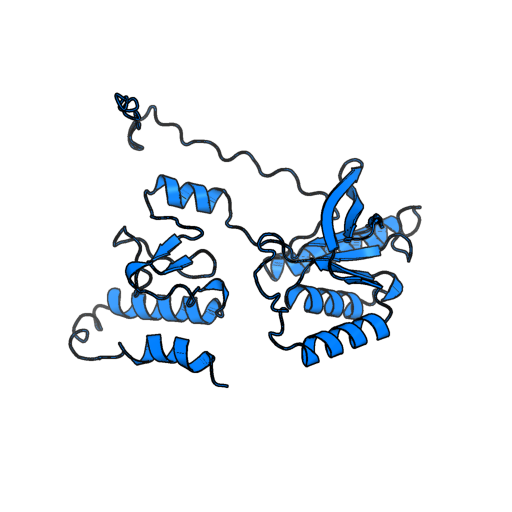00 46.41 267 LEU A C 1
ATOM 2140 O O . LEU A 1 267 ? 5.845 -10.026 -23.890 1.00 46.41 267 LEU A O 1
ATOM 2144 N N . MET A 1 268 ? 6.377 -9.366 -25.966 1.00 43.38 268 MET A N 1
ATOM 2145 C CA . MET A 1 268 ? 5.236 -8.453 -26.136 1.00 43.38 268 MET A CA 1
ATOM 2146 C C . MET A 1 268 ? 3.891 -9.206 -26.146 1.00 43.38 268 MET A C 1
ATOM 2148 O O . MET A 1 268 ? 2.921 -8.720 -25.568 1.00 43.38 268 MET A O 1
ATOM 2152 N N . GLN A 1 269 ? 3.820 -10.410 -26.736 1.00 40.47 269 GLN A N 1
ATOM 2153 C CA . GLN A 1 269 ? 2.625 -11.262 -26.686 1.00 40.47 269 GLN A CA 1
ATOM 2154 C C . GLN A 1 269 ? 2.386 -11.857 -25.308 1.00 40.47 269 GLN A C 1
ATOM 2156 O O . GLN A 1 269 ? 1.227 -11.953 -24.948 1.00 40.47 269 GLN A O 1
ATOM 2161 N N . ARG A 1 270 ? 3.407 -12.203 -24.514 1.00 44.75 270 ARG A N 1
ATOM 2162 C CA . ARG A 1 270 ? 3.214 -12.692 -23.136 1.00 44.75 270 ARG A CA 1
ATOM 2163 C C . ARG A 1 270 ? 2.616 -11.609 -22.245 1.00 44.75 270 ARG A C 1
ATOM 2165 O O . ARG A 1 270 ? 1.701 -11.893 -21.481 1.00 44.75 270 ARG A O 1
ATOM 2172 N N . TYR A 1 271 ? 3.042 -10.357 -22.420 1.00 43.59 271 TYR A N 1
ATOM 2173 C CA . TYR A 1 271 ? 2.401 -9.216 -21.758 1.00 43.59 271 TYR A CA 1
ATOM 2174 C C . TYR A 1 271 ? 1.009 -8.888 -22.335 1.00 43.59 271 TYR A C 1
ATOM 2176 O O . TYR A 1 271 ? 0.172 -8.338 -21.627 1.00 43.59 271 TYR A O 1
ATOM 2184 N N . SER A 1 272 ? 0.719 -9.271 -23.586 1.00 34.66 272 SER A N 1
ATOM 2185 C CA . SER A 1 272 ? -0.613 -9.151 -24.201 1.00 34.66 272 SER A CA 1
ATOM 2186 C C . SER A 1 272 ? -1.555 -10.325 -23.890 1.00 34.66 272 SER A C 1
ATOM 2188 O O . SER A 1 272 ? -2.768 -10.153 -23.974 1.00 34.66 272 SER A O 1
ATOM 2190 N N . SER A 1 273 ? -1.039 -11.513 -23.560 1.00 31.27 273 SER A N 1
ATOM 2191 C CA . SER A 1 273 ? -1.818 -12.737 -23.328 1.00 31.27 273 SER A CA 1
ATOM 2192 C C . SER A 1 273 ? -2.286 -12.880 -21.885 1.00 31.27 273 SER A C 1
ATOM 2194 O O . SER A 1 273 ? -3.249 -13.594 -21.641 1.00 31.27 273 SER A O 1
ATOM 2196 N N . CYS A 1 274 ? -1.694 -12.143 -20.940 1.00 33.53 274 CYS A N 1
ATOM 2197 C CA . CYS A 1 274 ? -2.233 -12.009 -19.580 1.00 33.53 274 CYS A CA 1
ATOM 2198 C C . CYS A 1 274 ? -3.543 -11.190 -19.512 1.00 33.53 274 CYS A C 1
ATOM 2200 O O . CYS A 1 274 ? -4.065 -10.965 -18.427 1.00 33.53 274 CYS A O 1
ATOM 2202 N N . LEU A 1 275 ? -4.084 -10.746 -20.655 1.00 34.09 275 LEU A N 1
ATOM 2203 C CA . LEU A 1 275 ? -5.413 -10.131 -20.778 1.00 34.09 275 LEU A CA 1
ATOM 2204 C C . LEU A 1 275 ? -6.503 -11.122 -21.230 1.00 34.09 275 LEU A C 1
ATOM 2206 O O . LEU A 1 275 ? -7.644 -10.714 -21.434 1.00 34.09 275 LEU A O 1
ATOM 2210 N N . LEU A 1 276 ? -6.176 -12.409 -21.394 1.00 27.94 276 LEU A N 1
ATOM 2211 C CA . LEU A 1 276 ? -7.131 -13.463 -21.744 1.00 27.94 276 LEU A CA 1
ATOM 2212 C C . LEU A 1 276 ? -6.833 -14.753 -20.964 1.00 27.94 276 LEU A C 1
ATOM 2214 O O . LEU A 1 276 ? -6.413 -15.755 -21.541 1.00 27.94 276 LEU A O 1
ATOM 2218 N N . SER A 1 277 ? -7.078 -14.729 -19.656 1.00 27.64 277 SER A N 1
ATOM 2219 C CA . SER A 1 277 ? -7.428 -15.919 -18.866 1.00 27.64 277 SER A CA 1
ATOM 2220 C C . SER A 1 277 ? -8.172 -15.512 -17.607 1.00 27.64 277 SER A C 1
ATOM 2222 O O . SER A 1 277 ? -7.588 -14.695 -16.860 1.00 27.64 277 SER A O 1
#

Sequence (277 aa):
MIIRKGKPCHRILMDNPIYKPDFVPLPPEMPENVMVINSLYEANACLRKLMRMISETKNNSNCLSEYNQIVVYGDCIEAYSCIAALLELGISPNNIAFVEPFPPEDNTAMRVNCFNNETVDERVQASVEKLGVRVYRRCYFQGWSQKEIRVEFLRLMTPMHVIHLPCFALFYYGIKAIDLNAFKAINECGLVYDGGLVVGPWFDTNDPYVYGAGPCVKYSRRLYAPHQVHKYYCSEDVGEALARLFLRKLDPFMTGRAELDPVTSELMQRYSSCLLS

Foldseek 3Di:
DDDDDDDPPPDDDPPDPPDDQDDDPDPPDAFQQEQEDPDPVSVVVNVVSLVVLQVVCVPPPQHQDLQAAAEQEEQAPVSVVVVVVCVVVVNQQSRYEYEYEADPDDPPDDDQGNVSDPVVVVVSVVVSVVSNHHYHYHWHFPAFDDDDRHTQWTWIDDPVDIDTGGYSHYYDPDDDDDDPVVVSVCVVVVWDDDQAGEAEPLQATVDNVDGDWAQRYDYDVVVVCRVLGRPVDDRVVRVVSNVVSVCCVPPPVNVVVPPDDCCVCVVVVVSVCVVPD